Protein AF-A0A4Q3SRI9-F1 (afdb_monomer_lite)

Structure (mmCIF, N/CA/C/O backbone):
data_AF-A0A4Q3SRI9-F1
#
_entry.id   AF-A0A4Q3SRI9-F1
#
loop_
_atom_site.group_PDB
_atom_site.id
_atom_site.type_symbol
_atom_site.label_atom_id
_atom_site.label_alt_id
_atom_site.label_comp_id
_atom_site.label_asym_id
_atom_site.label_entity_id
_atom_site.label_seq_id
_atom_site.pdbx_PDB_ins_code
_atom_site.Cartn_x
_atom_site.Cartn_y
_atom_site.Cartn_z
_atom_site.occupancy
_atom_site.B_iso_or_equiv
_atom_site.auth_seq_id
_atom_site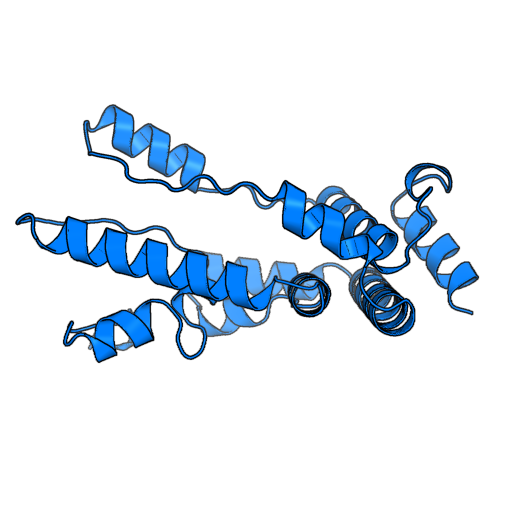.auth_comp_id
_atom_site.auth_asym_id
_atom_site.auth_atom_id
_atom_site.pdbx_PDB_model_num
ATOM 1 N N . ALA A 1 1 ? 21.757 -3.311 -21.589 1.00 84.31 1 ALA A N 1
ATOM 2 C CA . ALA A 1 1 ? 21.087 -4.102 -20.533 1.00 84.31 1 ALA A CA 1
ATOM 3 C C . ALA A 1 1 ? 19.800 -3.438 -20.014 1.00 84.31 1 ALA A C 1
ATOM 5 O O . ALA A 1 1 ? 18.760 -3.673 -20.611 1.00 84.31 1 ALA A O 1
ATOM 6 N N . GLN A 1 2 ? 19.819 -2.579 -18.975 1.00 92.06 2 GLN A N 1
ATOM 7 C CA . GLN A 1 2 ? 18.577 -2.080 -18.331 1.00 92.06 2 GLN A CA 1
ATOM 8 C C . GLN A 1 2 ? 17.614 -1.355 -19.295 1.00 92.06 2 GLN A C 1
ATOM 10 O O . GLN A 1 2 ? 16.418 -1.617 -19.283 1.00 92.06 2 GLN A O 1
ATOM 15 N N . ARG A 1 3 ? 18.126 -0.482 -20.175 1.00 92.94 3 ARG A N 1
ATOM 16 C CA . ARG A 1 3 ? 17.299 0.253 -21.157 1.00 92.94 3 ARG A CA 1
ATOM 17 C C . ARG A 1 3 ? 16.623 -0.657 -22.188 1.00 92.94 3 ARG A C 1
ATOM 19 O O . ARG A 1 3 ? 15.484 -0.407 -22.562 1.00 92.94 3 ARG A O 1
ATOM 26 N N . GLU A 1 4 ? 17.316 -1.696 -22.648 1.00 95.31 4 GLU A N 1
ATOM 27 C CA . GLU A 1 4 ? 16.772 -2.666 -23.611 1.00 95.31 4 GLU A CA 1
ATOM 28 C C . GLU A 1 4 ? 15.718 -3.550 -22.944 1.00 95.31 4 GLU A C 1
ATOM 30 O O . GLU A 1 4 ? 14.651 -3.767 -23.513 1.00 95.31 4 GLU A O 1
ATOM 35 N N . ARG A 1 5 ? 15.978 -3.986 -21.703 1.00 96.75 5 ARG A N 1
ATOM 36 C CA . ARG A 1 5 ? 15.003 -4.703 -20.873 1.00 96.75 5 ARG A CA 1
ATOM 37 C C . ARG A 1 5 ? 13.749 -3.859 -20.660 1.00 96.75 5 ARG A C 1
ATOM 39 O O . ARG A 1 5 ? 12.651 -4.332 -20.924 1.00 96.75 5 ARG A O 1
ATOM 46 N N . PHE A 1 6 ? 13.917 -2.583 -20.317 1.00 96.75 6 PHE A N 1
ATOM 47 C CA . PHE A 1 6 ? 12.808 -1.641 -20.186 1.00 96.75 6 PHE A CA 1
ATOM 48 C C . PHE A 1 6 ? 12.012 -1.498 -21.485 1.00 96.75 6 PHE A C 1
ATOM 50 O O . PHE A 1 6 ? 10.786 -1.572 -21.461 1.00 96.75 6 PHE A O 1
ATOM 57 N N . ALA A 1 7 ? 12.691 -1.359 -22.630 1.00 96.50 7 ALA A N 1
ATOM 58 C CA . ALA A 1 7 ? 12.038 -1.303 -23.936 1.00 96.50 7 ALA A CA 1
ATOM 59 C C . ALA A 1 7 ? 11.238 -2.580 -24.248 1.00 96.50 7 ALA A C 1
ATOM 61 O O . ALA A 1 7 ? 10.122 -2.487 -24.757 1.00 96.50 7 ALA A O 1
ATOM 62 N N . SER A 1 8 ? 11.775 -3.753 -23.909 1.00 97.06 8 SER A N 1
ATOM 63 C CA . SER A 1 8 ? 11.085 -5.039 -24.051 1.00 97.06 8 SER A CA 1
ATOM 64 C C . SER A 1 8 ? 9.843 -5.114 -23.159 1.00 97.06 8 SER A C 1
ATOM 66 O O . SER A 1 8 ? 8.748 -5.380 -23.654 1.00 97.06 8 SER A O 1
ATOM 68 N N . VAL A 1 9 ? 9.980 -4.795 -21.867 1.00 97.25 9 VAL A N 1
ATOM 69 C CA . VAL A 1 9 ? 8.882 -4.852 -20.891 1.00 97.25 9 VAL A CA 1
ATOM 70 C C . VAL A 1 9 ? 7.747 -3.903 -21.271 1.00 97.25 9 VAL A C 1
ATOM 72 O O . VAL A 1 9 ? 6.612 -4.353 -21.406 1.00 97.25 9 VAL A O 1
ATOM 75 N N . ARG A 1 10 ? 8.028 -2.624 -21.551 1.00 97.19 10 ARG A N 1
ATOM 76 C CA . ARG A 1 10 ? 6.964 -1.688 -21.958 1.00 97.19 10 ARG A CA 1
ATOM 77 C C . ARG A 1 10 ? 6.261 -2.112 -23.251 1.00 97.19 10 ARG A C 1
ATOM 79 O O . ARG A 1 10 ? 5.062 -1.904 -23.398 1.00 97.19 10 ARG A O 1
ATOM 86 N N . THR A 1 11 ? 6.990 -2.743 -24.176 1.00 96.38 11 THR A N 1
ATOM 87 C CA . THR A 1 11 ? 6.414 -3.251 -25.430 1.00 96.38 11 THR A CA 1
ATOM 88 C C . THR A 1 11 ? 5.474 -4.424 -25.161 1.00 96.38 11 THR A C 1
ATOM 90 O O . THR A 1 11 ? 4.396 -4.469 -25.746 1.00 96.38 11 THR A O 1
ATOM 93 N N . LYS A 1 12 ? 5.816 -5.329 -24.230 1.00 94.56 12 LYS A N 1
ATOM 94 C CA . LYS A 1 12 ? 4.905 -6.397 -23.774 1.00 94.56 12 LYS A CA 1
ATOM 95 C C . LYS A 1 12 ? 3.620 -5.838 -23.154 1.00 94.56 12 LYS A C 1
ATOM 97 O O . LYS A 1 12 ? 2.549 -6.398 -23.371 1.00 94.56 12 LYS A O 1
ATOM 102 N N . LEU A 1 13 ? 3.717 -4.717 -22.438 1.00 95.44 13 LEU A N 1
ATOM 103 C CA . LEU A 1 13 ? 2.554 -4.010 -21.889 1.00 95.44 13 LEU A CA 1
ATOM 104 C C . LEU A 1 13 ? 1.748 -3.246 -22.956 1.00 95.44 13 LEU A C 1
ATOM 106 O O . LEU A 1 13 ? 0.617 -2.848 -22.698 1.00 95.44 13 LEU A O 1
ATOM 110 N N . GLY A 1 14 ? 2.286 -3.084 -24.169 1.00 96.06 14 GLY A N 1
ATOM 111 C CA . GLY A 1 14 ? 1.652 -2.339 -25.259 1.00 96.06 14 GLY A CA 1
ATOM 112 C C . GLY A 1 14 ? 1.819 -0.822 -25.160 1.00 96.06 14 GLY A C 1
ATOM 113 O O . GLY A 1 14 ? 1.105 -0.097 -25.846 1.00 96.06 14 GLY A O 1
ATOM 114 N N . GLN A 1 15 ? 2.753 -0.337 -24.335 1.00 97.25 15 GLN A N 1
ATOM 115 C CA . GLN A 1 15 ? 2.933 1.090 -24.076 1.00 97.25 15 GLN A CA 1
ATOM 116 C C . GLN A 1 15 ? 4.064 1.708 -24.929 1.00 97.25 15 GLN A C 1
ATOM 118 O O . GLN A 1 15 ? 5.181 1.163 -25.010 1.00 97.25 15 GLN A O 1
ATOM 123 N N . PRO A 1 16 ? 3.823 2.867 -25.576 1.00 96.19 16 PRO A N 1
ATOM 124 C CA . PRO A 1 16 ? 4.833 3.558 -26.373 1.00 96.19 16 PRO A CA 1
ATOM 125 C C . PRO A 1 16 ? 5.932 4.166 -25.489 1.00 96.19 16 PRO A C 1
ATOM 127 O O . PRO A 1 16 ? 5.764 4.358 -24.288 1.00 96.19 16 PRO A O 1
ATOM 130 N N . ALA A 1 17 ? 7.084 4.498 -26.081 1.00 94.50 17 ALA A N 1
ATOM 131 C CA . ALA A 1 17 ? 8.202 5.086 -25.333 1.00 94.50 17 ALA A CA 1
ATOM 132 C C . ALA A 1 17 ? 7.830 6.432 -24.687 1.00 94.50 17 ALA A C 1
ATOM 134 O O . ALA A 1 17 ? 8.238 6.699 -23.559 1.00 94.50 17 ALA A O 1
ATOM 135 N N . ASP A 1 18 ? 7.026 7.238 -25.388 1.00 96.00 18 ASP A N 1
ATOM 136 C CA . ASP A 1 18 ? 6.593 8.564 -24.938 1.00 96.00 18 ASP A CA 1
ATOM 137 C C . ASP A 1 18 ? 5.705 8.522 -23.690 1.00 96.00 18 ASP A C 1
ATOM 139 O O . ASP A 1 18 ? 5.690 9.496 -22.938 1.00 96.00 18 ASP A O 1
ATOM 143 N N . HIS A 1 19 ? 5.034 7.393 -23.423 1.00 96.06 19 HIS A N 1
ATOM 144 C CA . HIS A 1 19 ? 4.288 7.195 -22.177 1.00 96.06 19 HIS A CA 1
ATOM 145 C C . HIS A 1 19 ? 5.208 7.343 -20.964 1.00 96.06 19 HIS A C 1
ATOM 147 O O . HIS A 1 19 ? 4.853 7.999 -19.999 1.00 96.06 19 HIS A O 1
ATOM 153 N N . TYR A 1 20 ? 6.451 6.863 -21.052 1.00 95.38 20 TYR A N 1
ATOM 154 C CA . TYR A 1 20 ? 7.439 6.925 -19.969 1.00 95.38 20 TYR A CA 1
ATOM 155 C C . TYR A 1 20 ? 8.412 8.096 -20.106 1.00 95.38 20 TYR A C 1
ATOM 157 O O . TYR A 1 20 ? 9.581 7.989 -19.716 1.00 95.38 20 TYR A O 1
ATOM 165 N N . LYS A 1 21 ? 7.971 9.223 -20.675 1.00 92.00 21 LYS A N 1
ATOM 166 C CA . LYS A 1 21 ? 8.803 10.422 -20.833 1.00 92.00 21 LYS A CA 1
ATOM 167 C C . LYS A 1 21 ? 9.017 11.129 -19.490 1.00 92.00 21 LYS A C 1
ATOM 169 O O . LYS A 1 21 ? 8.454 12.182 -19.205 1.00 92.00 21 LYS A O 1
ATOM 174 N N . THR A 1 22 ? 9.873 10.540 -18.662 1.00 91.25 22 THR A N 1
ATOM 175 C CA . THR A 1 22 ? 10.284 11.049 -17.354 1.00 91.25 22 THR A CA 1
ATOM 176 C C . THR A 1 22 ? 11.801 11.037 -17.207 1.00 91.25 22 THR A C 1
ATOM 178 O O . THR A 1 22 ? 12.502 10.182 -17.746 1.00 91.25 22 THR A O 1
ATOM 181 N N . ASN A 1 23 ? 12.324 11.991 -16.438 1.00 87.69 23 ASN A N 1
ATOM 182 C CA . ASN A 1 23 ? 13.760 12.142 -16.205 1.00 87.69 23 ASN A CA 1
ATOM 183 C C . ASN A 1 23 ? 14.273 11.297 -15.025 1.00 87.69 23 ASN A C 1
ATOM 185 O O . ASN A 1 23 ? 15.463 11.364 -14.700 1.00 87.69 23 ASN A O 1
ATOM 189 N N . HIS A 1 24 ? 13.396 10.532 -14.360 1.00 93.56 24 HIS A N 1
ATOM 190 C CA . HIS A 1 24 ? 13.736 9.799 -13.143 1.00 93.56 24 HIS A CA 1
ATOM 191 C C . HIS A 1 24 ? 13.331 8.313 -13.207 1.00 93.56 24 HIS A C 1
ATOM 193 O O . HIS A 1 24 ? 12.150 8.025 -13.407 1.00 93.56 24 HIS A O 1
ATOM 199 N N . PRO A 1 25 ? 14.256 7.359 -12.959 1.00 94.12 25 PRO A N 1
ATOM 200 C CA . PRO A 1 25 ? 13.957 5.924 -13.027 1.00 94.12 25 PRO A CA 1
ATOM 201 C C . PRO A 1 25 ? 12.834 5.471 -12.087 1.00 94.12 25 PRO A C 1
ATOM 203 O O . PRO A 1 25 ? 12.009 4.659 -12.483 1.00 94.12 25 PRO A O 1
ATOM 206 N N . LEU A 1 26 ? 12.747 6.045 -10.877 1.00 93.31 26 LEU A N 1
ATOM 207 C CA . LEU A 1 26 ? 11.653 5.733 -9.947 1.00 93.31 26 LEU A CA 1
ATOM 208 C C . LEU A 1 26 ? 10.285 6.114 -10.528 1.00 93.31 26 LEU A C 1
ATOM 210 O O . LEU A 1 26 ? 9.337 5.358 -10.387 1.00 93.31 26 LEU A O 1
ATOM 214 N N . ALA A 1 27 ? 10.183 7.254 -11.216 1.00 93.31 27 ALA A N 1
ATOM 215 C CA . ALA A 1 27 ? 8.926 7.646 -11.843 1.00 93.31 27 ALA A CA 1
ATOM 216 C C . ALA A 1 27 ? 8.543 6.657 -12.954 1.00 93.31 27 ALA A C 1
ATOM 218 O O . ALA A 1 27 ? 7.401 6.220 -13.002 1.00 93.31 27 ALA A O 1
ATOM 219 N N . ALA A 1 28 ? 9.508 6.231 -13.780 1.00 94.75 28 ALA A N 1
ATOM 220 C CA . ALA A 1 28 ? 9.264 5.212 -14.799 1.00 94.75 28 ALA A CA 1
ATOM 221 C C . ALA A 1 28 ? 8.822 3.877 -14.177 1.00 94.75 28 ALA A C 1
ATOM 223 O O . ALA A 1 28 ? 7.919 3.239 -14.701 1.00 94.75 28 ALA A O 1
ATOM 224 N N . ALA A 1 29 ? 9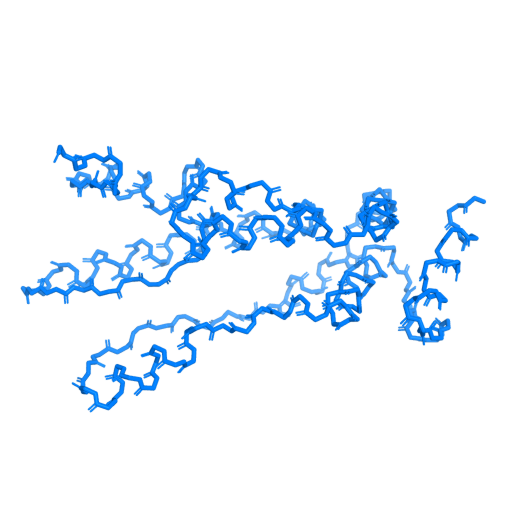.414 3.479 -13.047 1.00 93.75 29 ALA A N 1
ATOM 225 C CA . ALA A 1 29 ? 9.058 2.254 -12.334 1.00 93.75 29 ALA A CA 1
ATOM 226 C C . ALA A 1 29 ? 7.628 2.290 -11.767 1.00 93.75 29 ALA A C 1
ATOM 228 O O . ALA A 1 29 ? 6.895 1.310 -11.888 1.00 93.75 29 ALA A O 1
ATOM 229 N N . LEU A 1 30 ? 7.215 3.422 -11.185 1.00 91.69 30 LEU A N 1
ATOM 230 C CA . LEU A 1 30 ? 5.851 3.600 -10.677 1.00 91.69 30 LEU A CA 1
ATOM 231 C C . LEU A 1 30 ? 4.825 3.532 -11.817 1.00 91.69 30 LEU A C 1
ATOM 233 O O . LEU A 1 30 ? 3.868 2.774 -11.719 1.00 91.69 30 LEU A O 1
ATOM 237 N N . MET A 1 31 ? 5.084 4.225 -12.931 1.00 93.56 31 MET A N 1
ATOM 238 C CA . MET A 1 31 ? 4.223 4.175 -14.122 1.00 93.56 31 MET A CA 1
ATOM 239 C C . MET A 1 31 ? 4.117 2.755 -14.689 1.00 93.56 31 MET A C 1
ATOM 241 O O . MET A 1 31 ? 3.025 2.270 -14.952 1.00 93.56 31 MET A O 1
ATOM 245 N N . LEU A 1 32 ? 5.251 2.059 -14.811 1.00 94.25 32 LEU A N 1
ATOM 246 C CA . LEU A 1 32 ? 5.301 0.693 -15.330 1.00 94.25 32 LEU A CA 1
ATOM 247 C C . LEU A 1 32 ? 4.526 -0.294 -14.441 1.00 94.25 32 LEU A C 1
ATOM 249 O O . LEU A 1 32 ? 3.909 -1.226 -14.951 1.00 94.25 32 LEU A O 1
ATOM 253 N N . THR A 1 33 ? 4.539 -0.076 -13.123 1.00 91.69 33 THR A N 1
ATOM 254 C CA . THR A 1 33 ? 3.746 -0.867 -12.171 1.00 91.69 33 THR A CA 1
ATOM 255 C C . THR A 1 33 ? 2.249 -0.665 -12.389 1.00 91.69 33 THR A C 1
ATOM 257 O O . THR A 1 33 ? 1.498 -1.641 -12.401 1.00 91.69 33 THR A O 1
ATOM 260 N N . ASP A 1 34 ? 1.811 0.584 -12.556 1.00 90.56 34 ASP A N 1
ATOM 261 C CA . ASP A 1 34 ? 0.400 0.902 -12.780 1.00 90.56 34 ASP A CA 1
ATOM 262 C C . ASP A 1 34 ? -0.090 0.317 -14.113 1.00 90.56 34 ASP A C 1
ATOM 264 O O . ASP A 1 34 ? -1.107 -0.377 -14.134 1.00 90.56 34 ASP A O 1
ATOM 268 N N . ASP A 1 35 ? 0.687 0.477 -15.191 1.00 93.69 35 ASP A N 1
ATOM 269 C CA . ASP A 1 35 ? 0.368 -0.099 -16.505 1.00 93.69 35 ASP A CA 1
ATOM 270 C C . ASP A 1 35 ? 0.277 -1.627 -16.462 1.00 93.69 35 ASP A C 1
ATOM 272 O O . ASP A 1 35 ? -0.595 -2.228 -17.088 1.00 93.69 35 ASP A O 1
ATOM 276 N N . TYR A 1 36 ? 1.185 -2.277 -15.728 1.00 92.94 36 TYR A N 1
ATOM 277 C CA . TYR A 1 36 ? 1.170 -3.725 -15.562 1.00 92.94 36 TYR A CA 1
ATOM 278 C C . TYR A 1 36 ? -0.080 -4.198 -14.820 1.00 92.94 36 TYR A C 1
ATOM 280 O O . TYR A 1 36 ? -0.753 -5.128 -15.264 1.00 92.94 36 TYR A O 1
ATOM 288 N N . ARG A 1 37 ? -0.433 -3.531 -13.717 1.00 89.44 37 ARG A N 1
ATOM 289 C CA . ARG A 1 37 ? -1.643 -3.855 -12.954 1.00 89.44 37 ARG A CA 1
ATOM 290 C C . ARG A 1 37 ? -2.900 -3.679 -13.792 1.00 89.44 37 ARG A C 1
ATOM 292 O O . ARG A 1 37 ? -3.792 -4.520 -13.719 1.00 89.44 37 ARG A O 1
ATOM 299 N N . GLU A 1 38 ? -2.969 -2.618 -14.591 1.00 90.19 38 GLU A N 1
ATOM 300 C CA . GLU A 1 38 ? -4.075 -2.400 -15.522 1.00 90.19 38 GLU A CA 1
ATOM 301 C C . GLU A 1 38 ? -4.132 -3.502 -16.588 1.00 90.19 38 GLU A C 1
ATOM 303 O O . GLU A 1 38 ? -5.184 -4.112 -16.785 1.00 90.19 38 GLU A O 1
ATOM 308 N N . LYS A 1 39 ? -2.992 -3.819 -17.216 1.00 91.94 39 LYS A N 1
ATOM 309 C CA . LYS A 1 39 ? -2.878 -4.846 -18.260 1.00 91.94 39 LYS A CA 1
ATOM 310 C C . LYS A 1 39 ? -3.344 -6.223 -17.791 1.00 91.94 39 LYS A C 1
ATOM 312 O O . LYS A 1 39 ? -4.025 -6.920 -18.541 1.00 91.94 39 LYS A O 1
ATOM 317 N N . GLU A 1 40 ? -2.984 -6.594 -16.569 1.00 90.75 40 GLU A N 1
ATOM 318 C CA . GLU A 1 40 ? -3.319 -7.887 -15.966 1.00 90.75 40 GLU A CA 1
ATOM 319 C C . GLU A 1 40 ? -4.682 -7.890 -15.255 1.00 90.75 40 GLU A C 1
ATOM 321 O O . GLU A 1 40 ? -5.073 -8.890 -14.652 1.00 90.75 40 GLU A O 1
ATOM 326 N N . GLY A 1 41 ? -5.422 -6.775 -15.279 1.00 87.25 41 GLY A N 1
ATOM 327 C CA . GLY A 1 41 ? -6.696 -6.660 -14.570 1.00 87.25 41 GLY A CA 1
ATOM 328 C C . GLY A 1 41 ? -6.558 -6.784 -13.048 1.00 87.25 41 GLY A C 1
ATOM 329 O O . GLY A 1 41 ? -7.536 -7.088 -12.365 1.00 87.25 41 GLY A O 1
ATOM 330 N N . LEU A 1 42 ? -5.368 -6.518 -12.496 1.00 82.88 42 LEU A N 1
ATOM 331 C CA . LEU A 1 42 ? -5.057 -6.514 -11.060 1.00 82.88 42 LEU A CA 1
ATOM 332 C C . LEU A 1 42 ? -5.555 -5.227 -10.393 1.00 82.88 42 LEU A C 1
ATOM 334 O O . LEU A 1 42 ? -4.850 -4.575 -9.619 1.00 82.88 42 LEU A O 1
ATOM 338 N N . THR A 1 43 ? -6.777 -4.834 -10.739 1.00 68.00 43 THR A N 1
ATOM 339 C CA . THR A 1 43 ? -7.406 -3.622 -10.239 1.00 68.00 43 THR A CA 1
ATOM 340 C C . THR A 1 43 ? -7.446 -3.635 -8.715 1.00 68.00 43 THR A C 1
ATOM 342 O O . THR A 1 43 ? -7.785 -4.630 -8.077 1.00 68.00 43 THR A O 1
ATOM 345 N N . THR A 1 44 ? -7.164 -2.483 -8.118 1.00 60.88 44 THR A N 1
ATOM 346 C CA . THR A 1 44 ? -7.365 -2.236 -6.690 1.00 60.88 44 THR A CA 1
ATOM 347 C C . THR A 1 44 ? -8.836 -1.993 -6.361 1.00 60.88 44 THR A C 1
ATOM 349 O O . THR A 1 44 ? -9.098 -1.298 -5.386 1.00 60.88 44 THR A O 1
ATOM 352 N N . ALA A 1 45 ? -9.776 -2.498 -7.184 1.00 56.84 45 ALA A N 1
ATOM 353 C CA . ALA A 1 45 ? -11.214 -2.262 -7.090 1.00 56.84 45 ALA A CA 1
ATOM 354 C C . ALA A 1 45 ? -11.667 -2.342 -5.634 1.00 56.84 45 ALA A C 1
ATOM 356 O O . ALA A 1 45 ? -11.822 -3.410 -5.044 1.00 56.84 45 ALA A O 1
ATOM 357 N N . ASP A 1 46 ? -11.785 -1.153 -5.056 1.00 65.38 46 ASP A N 1
ATOM 358 C CA . ASP A 1 46 ? -11.736 -0.997 -3.620 1.00 65.38 46 ASP A CA 1
ATOM 359 C C . ASP A 1 46 ? -13.136 -1.274 -3.066 1.00 65.38 46 ASP A C 1
ATOM 361 O O . ASP A 1 46 ? -14.069 -0.515 -3.385 1.00 65.38 46 ASP A O 1
ATOM 365 N N . PRO A 1 47 ? -13.323 -2.318 -2.231 1.00 77.31 47 PRO A N 1
ATOM 366 C CA . PRO A 1 47 ? -14.612 -2.570 -1.601 1.00 77.31 47 PRO A CA 1
ATOM 367 C C . PRO A 1 47 ? -15.075 -1.367 -0.771 1.00 77.31 47 PRO A C 1
ATOM 369 O O . PRO A 1 47 ? -16.274 -1.220 -0.543 1.00 77.31 47 PRO A O 1
ATOM 372 N N . THR A 1 48 ? -14.176 -0.449 -0.393 1.00 83.06 48 THR A N 1
ATOM 373 C CA . THR A 1 48 ? -14.498 0.779 0.343 1.00 83.06 48 THR A CA 1
ATOM 374 C C . THR A 1 48 ? -15.581 1.609 -0.339 1.00 83.06 48 THR A C 1
ATOM 376 O O . THR A 1 48 ? -16.413 2.182 0.360 1.00 83.06 48 THR A O 1
ATOM 379 N N . LYS A 1 49 ? -15.666 1.654 -1.680 1.00 85.62 49 LYS A N 1
ATOM 380 C CA . LYS A 1 49 ? -16.764 2.379 -2.357 1.00 85.62 49 LYS A CA 1
ATOM 381 C C . LYS A 1 49 ? -18.128 1.760 -2.053 1.00 85.62 49 LYS A C 1
ATOM 383 O O . LYS A 1 49 ? -19.073 2.486 -1.743 1.00 85.62 49 LYS A O 1
ATOM 388 N N . LEU A 1 50 ? -18.223 0.432 -2.121 1.00 88.94 50 LEU A N 1
ATOM 389 C CA . LEU A 1 50 ? -19.449 -0.294 -1.797 1.00 88.94 50 LEU A CA 1
ATOM 390 C C . LEU A 1 50 ? -19.760 -0.198 -0.300 1.00 88.94 50 LEU A C 1
ATOM 392 O O . LEU A 1 50 ? -20.888 0.119 0.061 1.00 88.94 50 LEU A O 1
ATOM 396 N N . ILE A 1 51 ? -18.765 -0.393 0.568 1.00 90.62 51 ILE A N 1
ATOM 397 C CA . ILE A 1 51 ? -18.922 -0.268 2.025 1.00 90.62 51 ILE A CA 1
ATOM 398 C C . ILE A 1 51 ? -19.424 1.132 2.386 1.00 90.62 51 ILE A C 1
ATOM 400 O O . ILE A 1 51 ? -20.372 1.267 3.155 1.00 90.62 51 ILE A O 1
ATOM 404 N N . LYS A 1 52 ? -18.855 2.178 1.778 1.00 90.56 52 LYS A N 1
ATOM 405 C CA . LYS A 1 52 ? -19.293 3.563 1.963 1.00 90.56 52 LYS A CA 1
ATOM 406 C C . LYS A 1 52 ? -20.740 3.761 1.523 1.00 90.56 52 LYS A C 1
ATOM 408 O O . LYS A 1 52 ? -21.515 4.350 2.270 1.00 90.56 52 LYS A O 1
ATOM 413 N N . LEU A 1 53 ? -21.116 3.250 0.349 1.00 92.00 53 LEU A N 1
ATOM 414 C CA . LEU A 1 53 ? -22.494 3.313 -0.140 1.00 92.00 53 LEU A CA 1
ATOM 415 C C . LEU A 1 53 ? -23.470 2.630 0.832 1.00 92.00 53 LEU A C 1
ATOM 417 O O . LEU A 1 53 ? -24.528 3.182 1.130 1.00 92.00 53 LEU A O 1
ATOM 421 N N . LEU A 1 54 ? -23.118 1.445 1.336 1.00 94.50 54 LEU A N 1
ATOM 422 C CA . LEU A 1 54 ? -23.936 0.695 2.291 1.00 94.50 54 LEU A CA 1
ATOM 423 C C . LEU A 1 54 ? -24.050 1.428 3.633 1.00 94.50 54 LEU A C 1
ATOM 425 O O . LEU A 1 54 ? -25.155 1.600 4.137 1.00 94.50 54 LEU A O 1
ATOM 429 N N . ALA A 1 55 ? -22.940 1.937 4.172 1.00 93.69 55 ALA A N 1
ATOM 430 C CA . ALA A 1 55 ? -22.930 2.715 5.409 1.00 93.69 55 ALA A CA 1
ATOM 431 C C . ALA A 1 55 ? -23.794 3.984 5.301 1.00 93.69 55 ALA A C 1
ATOM 433 O O . ALA A 1 55 ? -24.567 4.274 6.212 1.00 93.69 55 ALA A O 1
ATOM 434 N N . GLN A 1 56 ? -23.733 4.692 4.164 1.00 94.75 56 GLN A N 1
ATOM 435 C CA . GLN A 1 56 ? -24.589 5.853 3.891 1.00 94.75 56 GLN A CA 1
ATOM 436 C C . GLN A 1 56 ? -26.073 5.480 3.872 1.00 94.75 56 GLN A C 1
ATOM 438 O O . GLN A 1 56 ? -26.881 6.163 4.497 1.00 94.75 56 GLN A O 1
ATOM 443 N N . ARG A 1 57 ? -26.439 4.389 3.184 1.00 96.31 57 ARG A N 1
ATOM 444 C CA . ARG A 1 57 ? -27.830 3.902 3.129 1.00 96.31 57 ARG A CA 1
ATOM 445 C C . ARG A 1 57 ? -28.362 3.486 4.499 1.00 96.31 57 ARG A C 1
ATOM 447 O O . ARG A 1 57 ? -29.547 3.659 4.755 1.00 96.31 57 ARG A O 1
ATOM 454 N N . SER A 1 58 ? -27.489 2.987 5.368 1.00 95.00 58 SER A N 1
ATOM 455 C CA . SER A 1 58 ? -27.827 2.612 6.742 1.00 95.00 58 SER A CA 1
ATOM 456 C C . SER A 1 58 ? -27.732 3.771 7.743 1.00 95.00 58 SER A C 1
ATOM 458 O O . SER A 1 58 ? -27.904 3.547 8.937 1.00 95.00 58 SER A O 1
ATOM 460 N N . GLY A 1 59 ? -27.433 5.000 7.301 1.00 93.81 59 GLY A N 1
ATOM 461 C CA . GLY A 1 59 ? -27.316 6.166 8.186 1.00 93.81 59 GLY A CA 1
ATOM 462 C C . GLY A 1 59 ? -26.152 6.092 9.184 1.00 93.81 59 GLY A C 1
ATOM 463 O O . GLY A 1 59 ? -26.163 6.793 10.194 1.00 93.81 59 GLY A O 1
ATOM 464 N N . VAL A 1 60 ? -25.147 5.249 8.926 1.00 92.75 60 VAL A N 1
ATOM 465 C CA . VAL A 1 60 ? -23.979 5.082 9.799 1.00 92.75 60 VAL A CA 1
ATOM 466 C C . VAL A 1 60 ? -22.998 6.231 9.568 1.00 92.75 60 VAL A C 1
ATOM 468 O O . VAL A 1 60 ? -22.704 6.603 8.429 1.00 92.75 60 VAL A O 1
ATOM 471 N N . LYS A 1 61 ? -22.454 6.790 10.654 1.00 92.38 61 LYS A N 1
ATOM 472 C CA . LYS A 1 61 ? -21.407 7.815 10.579 1.00 92.38 61 LYS A CA 1
ATOM 473 C C . LYS A 1 61 ? -20.156 7.236 9.914 1.00 92.38 61 LYS A C 1
ATOM 475 O O . LYS A 1 61 ? -19.604 6.246 10.380 1.00 92.38 61 LYS A O 1
ATOM 480 N N . ILE A 1 62 ? -19.676 7.904 8.868 1.00 93.69 62 ILE A N 1
ATOM 481 C CA . ILE A 1 62 ? -18.454 7.531 8.149 1.00 93.69 62 ILE A CA 1
ATOM 482 C C . ILE A 1 62 ? -17.346 8.513 8.514 1.00 93.69 62 ILE A C 1
ATOM 484 O O . ILE A 1 62 ? -17.524 9.726 8.399 1.00 93.69 62 ILE A O 1
ATOM 488 N N . VAL A 1 63 ? -16.198 7.980 8.923 1.00 93.44 63 VAL A N 1
ATOM 489 C CA . VAL A 1 63 ? -14.961 8.735 9.146 1.00 93.44 63 VAL A CA 1
ATOM 490 C C . VAL A 1 63 ? -13.944 8.267 8.111 1.00 93.44 63 VAL A C 1
ATOM 492 O O . VAL A 1 63 ? -13.738 7.069 7.943 1.00 93.44 63 VAL A O 1
ATOM 495 N N . GLN A 1 64 ? -13.365 9.206 7.364 1.00 89.94 64 GLN A N 1
ATOM 496 C CA . GLN A 1 64 ? -12.381 8.915 6.326 1.00 89.94 64 GLN A CA 1
ATOM 497 C C . GLN A 1 64 ? -11.408 10.089 6.202 1.00 89.94 64 GLN A C 1
ATOM 499 O O . GLN A 1 64 ? -11.834 11.234 6.045 1.00 89.94 64 GLN A O 1
ATOM 504 N N . HIS A 1 65 ? -10.107 9.796 6.191 1.00 88.81 65 HIS A N 1
ATOM 505 C CA . HIS A 1 65 ? -9.076 10.788 5.890 1.00 88.81 65 HIS A CA 1
ATOM 506 C C . HIS A 1 65 ? -8.848 10.915 4.386 1.00 88.81 65 HIS A C 1
ATOM 508 O O . HIS A 1 65 ? -8.890 9.938 3.638 1.00 88.81 65 HIS A O 1
ATOM 514 N N . SER A 1 66 ? -8.580 12.142 3.948 1.00 88.19 66 SER A N 1
ATOM 515 C CA . SER A 1 66 ? -8.009 12.431 2.633 1.00 88.19 66 SER A CA 1
ATOM 516 C C . SER A 1 66 ? -6.635 13.049 2.840 1.00 88.19 66 SER A C 1
ATOM 518 O O . SER A 1 66 ? -6.466 13.939 3.675 1.00 88.19 66 SER A O 1
ATOM 520 N N . TYR A 1 67 ? -5.649 12.559 2.097 1.00 90.88 67 TYR A N 1
ATOM 521 C CA . TYR A 1 67 ? -4.265 12.993 2.219 1.00 90.88 67 TYR A CA 1
ATOM 522 C C . TYR A 1 67 ? -3.823 13.714 0.951 1.00 90.88 67 TYR A C 1
ATOM 524 O O . TYR A 1 67 ? -4.080 13.236 -0.152 1.00 90.88 67 TYR A O 1
ATOM 532 N N . ASP A 1 68 ? -3.121 14.836 1.110 1.00 89.50 68 ASP A N 1
ATOM 533 C CA . ASP A 1 68 ? -2.411 15.462 -0.001 1.00 89.50 68 ASP A CA 1
ATOM 534 C C . ASP A 1 68 ? -1.132 14.668 -0.302 1.00 89.50 68 ASP A C 1
ATOM 536 O O . ASP A 1 68 ? -0.197 14.627 0.502 1.00 89.50 68 ASP A O 1
ATOM 540 N N . LEU A 1 69 ? -1.116 14.012 -1.462 1.00 88.00 69 LEU A N 1
ATOM 541 C CA . LEU A 1 69 ? 0.020 13.227 -1.942 1.00 88.00 69 LEU A CA 1
ATOM 542 C C . LEU A 1 69 ? 0.996 14.055 -2.789 1.00 88.00 69 LEU A C 1
ATOM 544 O O . LEU A 1 69 ? 2.075 13.559 -3.115 1.00 88.00 69 LEU A O 1
ATOM 548 N N . GLY A 1 70 ? 0.673 15.310 -3.120 1.00 89.56 70 GLY A N 1
ATOM 549 C CA . GLY A 1 70 ? 1.512 16.187 -3.940 1.00 89.56 70 GLY A CA 1
ATOM 550 C C . GLY A 1 70 ? 2.962 16.296 -3.445 1.00 89.56 70 GLY A C 1
ATOM 551 O O . GLY A 1 70 ? 3.885 16.094 -4.240 1.00 89.56 70 GLY A O 1
ATOM 552 N N . PRO A 1 71 ? 3.212 16.523 -2.139 1.00 89.25 71 PRO A N 1
ATOM 553 C CA . PRO A 1 71 ? 4.569 16.582 -1.596 1.00 89.25 71 PRO A CA 1
ATOM 554 C C . PRO A 1 71 ? 5.372 15.283 -1.756 1.00 89.25 71 PRO A C 1
ATOM 556 O O . PRO A 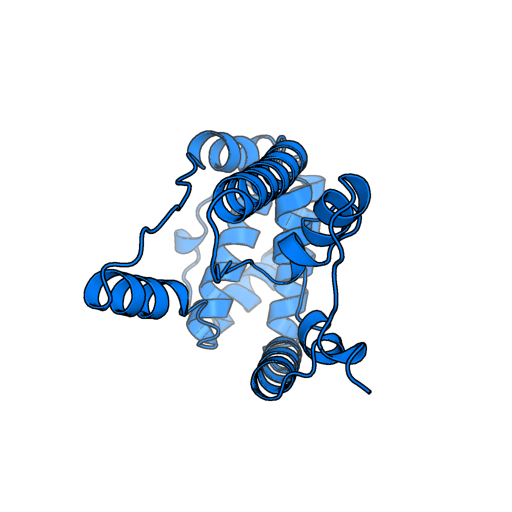1 71 ? 6.580 15.345 -2.009 1.00 89.25 71 PRO A O 1
ATOM 559 N N . LEU A 1 72 ? 4.715 14.122 -1.631 1.00 87.69 72 LEU A N 1
ATOM 560 C CA . LEU A 1 72 ? 5.335 12.804 -1.810 1.00 87.69 72 LEU A CA 1
ATOM 561 C C . LEU A 1 72 ? 5.630 12.524 -3.281 1.00 87.69 72 LEU A C 1
ATOM 563 O O . LEU A 1 72 ? 6.736 12.105 -3.612 1.00 87.69 72 LEU A O 1
ATOM 567 N N . LEU A 1 73 ? 4.688 12.830 -4.174 1.00 86.88 73 LEU A N 1
ATOM 568 C CA . LEU A 1 73 ? 4.900 12.720 -5.617 1.00 86.88 73 LEU A CA 1
ATOM 569 C C . LEU A 1 73 ? 6.052 13.625 -6.072 1.00 86.88 73 LEU A C 1
ATOM 571 O O . LEU A 1 73 ? 6.938 13.191 -6.803 1.00 86.88 73 LEU A O 1
ATOM 575 N N . GLY A 1 74 ? 6.121 14.854 -5.555 1.00 88.50 74 GLY A N 1
ATOM 576 C CA . GLY A 1 74 ? 7.250 15.753 -5.789 1.00 88.50 74 GLY A CA 1
ATOM 577 C C . GLY A 1 74 ? 8.575 15.261 -5.190 1.00 88.50 74 GLY A C 1
ATOM 578 O O . GLY A 1 74 ? 9.639 15.692 -5.629 1.00 88.50 74 GLY A O 1
ATOM 579 N N . ALA A 1 75 ? 8.547 14.364 -4.199 1.00 90.25 75 ALA A N 1
ATOM 580 C CA . ALA A 1 75 ? 9.743 13.760 -3.613 1.00 90.25 75 ALA A CA 1
ATOM 581 C C . ALA A 1 75 ? 10.315 12.610 -4.454 1.00 90.25 75 ALA A C 1
ATOM 583 O O . ALA A 1 75 ? 11.500 12.301 -4.320 1.00 90.25 75 ALA A O 1
ATOM 584 N N . VAL A 1 76 ? 9.528 12.023 -5.361 1.00 89.25 76 VAL A N 1
ATOM 585 C CA . VAL A 1 76 ? 9.985 10.959 -6.272 1.00 89.25 76 VAL A CA 1
ATOM 586 C C . VAL A 1 76 ? 11.213 11.409 -7.062 1.00 89.25 76 VAL A C 1
ATOM 588 O O . VAL A 1 76 ? 12.201 10.683 -7.140 1.00 89.25 76 VAL A O 1
ATOM 591 N N . THR A 1 77 ? 11.198 12.639 -7.581 1.00 87.75 77 THR A N 1
ATOM 592 C CA . THR A 1 77 ? 12.315 13.215 -8.349 1.00 87.75 77 THR A CA 1
ATOM 593 C C . THR A 1 77 ? 13.531 13.568 -7.491 1.00 87.75 77 THR A C 1
ATOM 595 O O . THR A 1 77 ? 14.620 13.748 -8.032 1.00 87.75 77 THR A O 1
ATOM 598 N N . ARG A 1 78 ? 13.360 13.653 -6.164 1.00 89.12 78 ARG A N 1
ATOM 599 C CA . ARG A 1 78 ? 14.428 13.894 -5.180 1.00 89.12 78 ARG A CA 1
ATOM 600 C C . ARG A 1 78 ? 15.058 12.605 -4.651 1.00 89.12 78 ARG A C 1
ATOM 602 O O . ARG A 1 78 ? 16.027 12.670 -3.899 1.00 89.12 78 ARG A O 1
ATOM 609 N N . THR A 1 79 ? 14.513 11.446 -5.011 1.00 90.88 79 THR A N 1
ATOM 610 C CA . THR A 1 79 ? 15.107 10.151 -4.665 1.00 90.88 79 THR A CA 1
ATOM 611 C C . THR A 1 79 ? 16.423 9.972 -5.426 1.00 90.88 79 THR A C 1
ATOM 613 O O . THR A 1 79 ? 16.626 10.561 -6.485 1.00 90.88 79 THR A O 1
ATOM 616 N N . SER A 1 80 ? 17.364 9.182 -4.900 1.00 92.44 80 SER A N 1
ATOM 617 C CA . SER A 1 80 ? 18.610 8.937 -5.628 1.00 92.44 80 SER A CA 1
ATOM 618 C C . SER A 1 80 ? 18.336 8.151 -6.917 1.00 92.44 80 SER A C 1
ATOM 620 O O . SER A 1 80 ? 17.520 7.225 -6.943 1.00 92.44 80 SER A O 1
ATOM 622 N N . LYS A 1 81 ? 19.062 8.475 -7.996 1.00 92.88 81 LYS A N 1
ATOM 623 C CA . LYS A 1 81 ?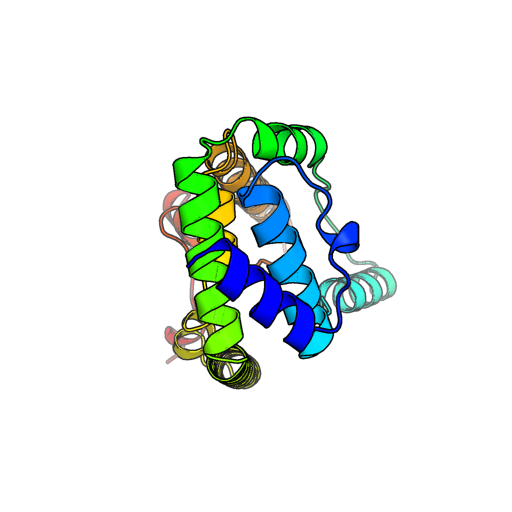 18.943 7.736 -9.264 1.00 92.88 81 LYS A CA 1
ATOM 624 C C . LYS A 1 81 ? 19.264 6.252 -9.095 1.00 92.88 81 LYS A C 1
ATOM 626 O O . LYS A 1 81 ? 18.614 5.432 -9.726 1.00 92.88 81 LYS A O 1
ATOM 631 N N . ALA A 1 82 ? 20.221 5.916 -8.227 1.00 93.56 82 ALA A N 1
ATOM 632 C CA . ALA A 1 82 ? 20.582 4.533 -7.928 1.00 93.56 82 ALA A CA 1
ATOM 633 C C . ALA A 1 82 ? 19.414 3.760 -7.291 1.00 93.56 82 ALA A C 1
ATOM 635 O O . ALA A 1 82 ? 19.080 2.678 -7.764 1.00 93.56 82 ALA A O 1
ATOM 636 N N . ALA A 1 83 ? 18.741 4.338 -6.288 1.00 92.31 83 ALA A N 1
ATOM 637 C CA . ALA A 1 83 ? 17.561 3.721 -5.680 1.00 92.31 83 ALA A CA 1
ATOM 638 C C . ALA A 1 83 ? 16.399 3.616 -6.680 1.00 92.31 83 ALA A C 1
ATOM 640 O O . ALA A 1 83 ? 15.729 2.588 -6.748 1.00 92.31 83 ALA A O 1
ATOM 641 N N . GLY A 1 84 ? 16.203 4.641 -7.515 1.00 93.62 84 GLY A N 1
ATOM 642 C CA . GLY A 1 84 ? 15.219 4.590 -8.593 1.00 93.62 84 GLY A CA 1
ATOM 643 C C . GLY A 1 84 ? 15.511 3.496 -9.623 1.00 93.62 84 GLY A C 1
ATOM 644 O O . GLY A 1 84 ? 14.590 2.814 -10.057 1.00 93.62 84 GLY A O 1
ATOM 645 N N . SER A 1 85 ? 16.773 3.314 -10.018 1.00 94.62 85 SER A N 1
ATOM 646 C CA . SER A 1 85 ? 17.178 2.261 -10.956 1.00 94.62 85 SER A CA 1
ATOM 647 C C . SER A 1 85 ? 17.019 0.868 -10.355 1.00 94.62 85 SER A C 1
ATOM 649 O O . SER A 1 85 ? 16.557 -0.021 -11.061 1.00 94.62 85 SER A O 1
ATOM 651 N N . ALA A 1 86 ? 17.337 0.685 -9.070 1.00 93.88 86 ALA A N 1
ATOM 652 C CA . ALA A 1 86 ? 17.106 -0.579 -8.372 1.00 93.88 86 ALA A CA 1
ATOM 653 C C . ALA A 1 86 ? 15.609 -0.926 -8.320 1.00 93.88 86 ALA A C 1
ATOM 655 O O . ALA A 1 86 ? 15.221 -2.043 -8.646 1.00 93.88 86 ALA A O 1
ATOM 656 N N . CYS A 1 87 ? 14.765 0.058 -8.000 1.00 94.25 87 CYS A N 1
ATOM 657 C CA . CYS A 1 87 ? 13.315 -0.101 -8.057 1.00 94.25 87 CYS A CA 1
ATOM 658 C C . CYS A 1 87 ? 12.828 -0.472 -9.470 1.00 94.25 87 CYS A C 1
ATOM 660 O O . CYS A 1 87 ? 12.020 -1.383 -9.627 1.00 94.25 87 CYS A O 1
ATOM 662 N N . LEU A 1 88 ? 13.335 0.197 -10.511 1.00 94.69 88 LEU A N 1
ATOM 663 C CA . LEU A 1 88 ? 12.964 -0.111 -11.893 1.00 94.69 88 LEU A CA 1
ATOM 664 C C . LEU A 1 88 ? 13.323 -1.553 -12.278 1.00 94.69 88 LEU A C 1
ATOM 666 O O . LEU A 1 88 ? 12.521 -2.227 -12.920 1.00 94.69 88 LEU A O 1
ATOM 670 N N . ASP A 1 89 ? 14.498 -2.041 -11.872 1.00 95.12 89 ASP A N 1
ATOM 671 C CA . ASP A 1 89 ? 14.902 -3.432 -12.108 1.00 95.12 89 ASP A CA 1
ATOM 672 C C . ASP A 1 89 ? 13.997 -4.442 -11.409 1.00 95.12 89 ASP A C 1
ATOM 674 O O . ASP A 1 89 ? 13.707 -5.496 -11.986 1.00 95.12 89 ASP A O 1
ATOM 678 N N . GLU A 1 90 ? 13.558 -4.115 -10.196 1.00 93.88 90 GLU A N 1
ATOM 679 C CA . GLU A 1 90 ? 12.654 -4.938 -9.403 1.00 93.88 90 GLU A CA 1
ATOM 680 C C . GLU A 1 90 ? 11.265 -5.017 -10.045 1.00 93.88 90 GLU A C 1
ATOM 682 O O . GLU A 1 90 ? 10.761 -6.115 -10.270 1.00 93.88 90 GLU A O 1
ATOM 687 N N . VAL A 1 91 ? 10.695 -3.872 -10.439 1.00 93.75 91 VAL A N 1
ATOM 688 C CA . VAL A 1 91 ? 9.401 -3.808 -11.138 1.00 93.75 91 VAL A CA 1
ATOM 689 C C . VAL A 1 91 ? 9.457 -4.563 -12.467 1.00 93.75 91 VAL A C 1
ATOM 691 O O . VAL A 1 91 ? 8.556 -5.334 -12.778 1.00 93.75 91 VAL A O 1
ATOM 694 N N . MET A 1 92 ? 10.528 -4.407 -13.251 1.00 95.50 92 MET A N 1
ATOM 695 C CA . MET A 1 92 ? 10.685 -5.192 -14.481 1.00 95.50 92 MET A CA 1
ATOM 696 C C . MET A 1 92 ? 10.779 -6.697 -14.203 1.00 95.50 92 MET A C 1
ATOM 698 O O . MET A 1 92 ? 10.266 -7.483 -14.991 1.00 95.50 92 MET A O 1
ATOM 702 N N . GLY A 1 93 ? 11.409 -7.103 -13.095 1.00 94.12 93 GLY A N 1
ATOM 703 C CA . GLY A 1 93 ? 11.470 -8.507 -12.678 1.00 94.12 93 GLY A CA 1
ATOM 704 C C . GLY A 1 93 ? 10.109 -9.069 -12.290 1.00 94.12 93 GLY A C 1
ATOM 705 O O . GLY A 1 93 ? 9.786 -10.188 -12.673 1.00 94.12 93 GLY A O 1
ATOM 706 N N . GLU A 1 94 ? 9.298 -8.278 -11.593 1.00 91.94 94 GLU A N 1
ATOM 707 C CA . GLU A 1 94 ? 7.911 -8.613 -11.264 1.00 91.94 94 GLU A CA 1
ATOM 708 C C . GLU A 1 94 ? 7.064 -8.819 -12.528 1.00 91.94 94 GLU A C 1
ATOM 710 O O . GLU A 1 94 ? 6.414 -9.850 -12.688 1.00 91.94 94 GLU A O 1
ATOM 715 N N . ILE A 1 95 ? 7.154 -7.897 -13.487 1.00 93.31 95 ILE A N 1
ATOM 716 C CA . ILE A 1 95 ? 6.410 -7.999 -14.751 1.00 93.31 95 ILE A CA 1
ATOM 717 C C . ILE A 1 95 ? 6.850 -9.222 -15.561 1.00 93.31 95 ILE A C 1
ATOM 719 O O . ILE A 1 95 ? 6.035 -9.893 -16.190 1.00 93.31 95 ILE A O 1
ATOM 723 N N . GLU A 1 96 ? 8.146 -9.532 -15.558 1.00 94.12 96 GLU A N 1
ATOM 724 C CA . GLU A 1 96 ? 8.677 -10.721 -16.226 1.00 94.12 96 GLU A CA 1
ATOM 725 C C . GLU A 1 96 ? 8.252 -12.029 -15.550 1.00 94.12 96 GLU A C 1
ATOM 727 O O . GLU A 1 96 ? 8.075 -13.028 -16.247 1.00 94.12 96 GLU A O 1
ATOM 732 N N . ALA A 1 97 ? 8.068 -12.027 -14.227 1.00 92.94 97 ALA A N 1
ATOM 733 C CA . ALA A 1 97 ? 7.553 -13.172 -13.478 1.00 92.94 97 ALA A CA 1
ATOM 734 C C . ALA A 1 97 ? 6.045 -13.400 -13.705 1.00 92.94 97 ALA A C 1
ATOM 736 O O . ALA A 1 97 ? 5.567 -14.530 -13.570 1.00 92.94 97 ALA A O 1
ATOM 737 N N . GLY A 1 98 ? 5.309 -12.355 -14.091 1.00 92.56 98 GLY A N 1
ATOM 738 C CA . GLY A 1 98 ? 3.879 -12.410 -14.378 1.00 92.56 98 GLY A CA 1
ATOM 739 C C . GLY A 1 98 ? 2.995 -12.433 -13.121 1.00 92.56 98 GLY A C 1
ATOM 740 O O . GLY A 1 98 ? 3.481 -12.477 -11.989 1.00 92.56 98 GLY A O 1
ATOM 741 N N . PRO A 1 99 ? 1.658 -12.413 -13.280 1.00 91.50 99 PRO A N 1
ATOM 742 C CA . PRO A 1 99 ? 0.732 -12.063 -12.196 1.00 91.50 99 PRO A CA 1
ATOM 743 C C . PRO A 1 99 ? 0.489 -13.200 -11.196 1.00 91.50 99 PRO A C 1
ATOM 745 O O . PRO A 1 99 ? -0.263 -13.029 -10.235 1.00 91.50 99 PRO A O 1
ATOM 748 N N . GLY A 1 100 ? 1.084 -14.378 -11.410 1.00 92.88 100 GLY A N 1
ATOM 749 C CA . GLY A 1 100 ? 0.749 -15.612 -10.694 1.00 92.88 100 GLY A CA 1
ATOM 750 C C . GLY A 1 100 ? 0.834 -15.486 -9.171 1.00 92.88 100 GLY A C 1
ATOM 751 O O . GLY A 1 100 ? -0.045 -15.981 -8.466 1.00 92.88 100 GLY A O 1
ATOM 752 N N . ARG A 1 101 ? 1.838 -14.765 -8.656 1.00 90.75 101 ARG A N 1
ATOM 753 C CA . ARG A 1 101 ? 1.985 -14.515 -7.214 1.00 90.75 101 ARG A CA 1
ATOM 754 C C . ARG A 1 101 ? 0.868 -13.643 -6.655 1.00 90.75 101 ARG A C 1
ATOM 756 O O . ARG A 1 101 ? 0.298 -13.974 -5.617 1.00 90.75 101 ARG A O 1
ATOM 763 N N . THR A 1 102 ? 0.540 -12.558 -7.348 1.00 90.12 102 THR A N 1
ATOM 764 C CA . THR A 1 102 ? -0.543 -11.659 -6.943 1.00 90.12 102 THR A CA 1
ATOM 765 C C . THR A 1 102 ? -1.893 -12.373 -7.013 1.00 90.12 102 THR A C 1
ATOM 767 O O . THR A 1 102 ? -2.655 -12.312 -6.054 1.00 90.12 102 THR A O 1
ATOM 770 N N . LEU A 1 103 ? -2.151 -13.161 -8.062 1.00 91.06 103 LEU A N 1
ATOM 771 C CA . LEU A 1 103 ? -3.375 -13.961 -8.184 1.00 91.06 103 LEU A CA 1
ATOM 772 C C . LEU A 1 103 ? -3.506 -15.021 -7.084 1.00 91.06 103 LEU A C 1
ATOM 774 O O . LEU A 1 103 ? -4.601 -15.220 -6.557 1.00 91.06 103 LEU A O 1
ATOM 778 N N . ALA A 1 104 ? -2.415 -15.703 -6.725 1.00 93.88 104 ALA A N 1
ATOM 779 C CA . ALA A 1 104 ? -2.416 -16.664 -5.624 1.00 93.88 104 ALA A CA 1
ATOM 780 C C . ALA A 1 104 ? -2.758 -15.982 -4.290 1.00 93.88 104 ALA A C 1
ATOM 782 O O . ALA A 1 104 ? -3.629 -16.458 -3.563 1.00 93.88 104 ALA A O 1
ATOM 783 N N . ALA A 1 105 ? -2.148 -14.827 -4.014 1.00 92.62 105 ALA A N 1
ATOM 784 C CA . ALA A 1 105 ? -2.440 -14.042 -2.820 1.00 92.62 105 ALA A CA 1
ATOM 785 C C . ALA A 1 105 ? -3.889 -13.520 -2.795 1.00 92.62 105 ALA A C 1
ATOM 787 O O . ALA A 1 105 ? -4.546 -13.571 -1.757 1.00 92.62 105 ALA A O 1
ATOM 788 N N . SER A 1 106 ? -4.434 -13.083 -3.935 1.00 89.44 106 SER A N 1
ATOM 789 C CA . SER A 1 106 ? -5.842 -12.680 -4.041 1.00 89.44 106 SER A CA 1
ATOM 790 C C . SER A 1 106 ? -6.807 -13.841 -3.780 1.00 89.44 106 SER A C 1
ATOM 792 O O . SER A 1 106 ? -7.836 -13.642 -3.139 1.00 89.44 106 SER A O 1
ATOM 794 N N . ARG A 1 107 ? -6.485 -15.059 -4.238 1.00 92.25 107 ARG A N 1
ATOM 795 C CA . ARG A 1 107 ? -7.290 -16.261 -3.951 1.00 92.25 107 ARG A CA 1
ATOM 796 C C . ARG A 1 107 ? -7.246 -16.634 -2.472 1.00 92.25 107 ARG A C 1
ATOM 798 O O . ARG A 1 107 ? -8.293 -16.948 -1.919 1.00 92.25 107 ARG A O 1
ATOM 805 N N . ALA A 1 108 ? -6.073 -16.556 -1.844 1.00 93.69 108 ALA A N 1
ATOM 806 C CA . ALA A 1 108 ? -5.924 -16.758 -0.405 1.00 93.69 108 ALA A CA 1
ATOM 807 C C . ALA A 1 108 ? -6.780 -15.753 0.384 1.00 93.69 108 ALA A C 1
ATOM 809 O O . ALA A 1 108 ? -7.577 -16.144 1.236 1.00 93.69 108 ALA A O 1
ATOM 810 N N . TRP A 1 109 ? -6.725 -14.470 0.009 1.00 89.56 109 TRP A N 1
ATOM 811 C CA . TRP A 1 109 ? -7.561 -13.431 0.611 1.00 89.56 109 TRP A CA 1
ATOM 812 C C . TRP A 1 109 ? -9.063 -13.724 0.487 1.00 89.56 109 TRP A C 1
ATOM 814 O O . TRP A 1 109 ? -9.800 -13.573 1.458 1.00 89.56 109 TRP A O 1
ATOM 824 N N . ALA A 1 110 ? -9.518 -14.188 -0.680 1.00 89.44 110 ALA A N 1
ATOM 825 C CA . ALA A 1 110 ? -10.931 -14.472 -0.935 1.00 89.44 110 ALA A CA 1
ATOM 826 C C . ALA A 1 110 ? -11.523 -15.579 -0.041 1.00 89.44 110 ALA A C 1
ATOM 828 O O . ALA A 1 110 ? -12.739 -15.625 0.130 1.00 89.44 110 ALA A O 1
ATOM 829 N N . VAL A 1 111 ? -10.685 -16.452 0.526 1.00 92.25 111 VAL A N 1
ATOM 830 C CA . VAL A 1 111 ? -11.101 -17.539 1.431 1.00 92.25 111 VAL A CA 1
ATOM 831 C C . VAL A 1 111 ? -10.682 -17.308 2.886 1.00 92.25 111 VAL A C 1
ATOM 833 O O . VAL A 1 111 ? -10.821 -18.206 3.708 1.00 92.25 111 VAL A O 1
ATOM 836 N N . GLY A 1 112 ? -10.169 -16.119 3.218 1.00 88.75 112 GLY A N 1
ATOM 837 C CA . GLY A 1 112 ? -9.745 -15.779 4.578 1.00 88.75 112 GLY A CA 1
ATOM 838 C C . GLY A 1 112 ? -8.353 -16.285 4.978 1.00 88.75 112 GLY A C 1
ATOM 839 O O . GLY A 1 112 ? -7.975 -16.141 6.138 1.00 88.75 112 GLY A O 1
ATOM 840 N N . ASP A 1 113 ? -7.552 -16.818 4.050 1.00 91.31 113 ASP A N 1
ATOM 841 C CA . ASP A 1 113 ? -6.146 -17.152 4.310 1.00 91.31 113 ASP A CA 1
ATOM 842 C C . ASP A 1 113 ? -5.287 -15.875 4.310 1.00 91.31 113 ASP A C 1
ATOM 844 O O . ASP A 1 113 ? -4.747 -15.429 3.292 1.00 91.31 113 ASP A O 1
ATOM 848 N N . VAL A 1 114 ? -5.171 -15.268 5.494 1.00 88.69 114 VAL A N 1
ATOM 849 C CA . VAL A 1 114 ? -4.382 -14.050 5.720 1.00 88.69 114 VAL A CA 1
ATOM 850 C C . VAL A 1 114 ? -2.891 -14.285 5.453 1.00 88.69 114 VAL A C 1
ATOM 852 O O . VAL A 1 114 ? -2.221 -13.403 4.912 1.00 88.69 114 VAL A O 1
ATOM 855 N N . GLY A 1 115 ? -2.366 -15.465 5.797 1.00 88.88 115 GLY A N 1
ATOM 856 C CA . GLY A 1 115 ? -0.960 -15.811 5.587 1.00 88.88 115 GLY A CA 1
ATOM 857 C C . GLY A 1 115 ? -0.608 -15.851 4.101 1.00 88.88 115 GLY A C 1
ATOM 858 O O . GLY A 1 115 ? 0.344 -15.195 3.669 1.00 88.88 115 GLY A O 1
ATOM 859 N N . GLY A 1 116 ? -1.425 -16.541 3.301 1.00 92.06 116 GLY A N 1
ATOM 860 C CA . GLY A 1 116 ? -1.299 -16.569 1.846 1.00 92.06 116 GLY A CA 1
ATOM 861 C C . GLY A 1 116 ? -1.515 -15.196 1.203 1.00 92.06 116 GLY A C 1
ATOM 862 O O . GLY A 1 116 ? -0.772 -14.819 0.294 1.00 92.06 116 GLY A O 1
ATOM 863 N N . ALA A 1 117 ? -2.456 -14.394 1.714 1.00 90.81 117 ALA A N 1
ATOM 864 C CA . ALA A 1 117 ? -2.708 -13.036 1.222 1.00 90.81 117 ALA A CA 1
ATOM 865 C C . ALA A 1 117 ? -1.493 -12.104 1.391 1.00 90.81 117 ALA A C 1
ATOM 867 O O . ALA A 1 117 ? -1.205 -11.272 0.526 1.00 90.81 117 ALA A O 1
ATOM 868 N N . LEU A 1 118 ? -0.724 -12.264 2.473 1.00 88.75 118 LEU A N 1
ATOM 869 C CA . LEU A 1 118 ? 0.509 -11.502 2.697 1.00 88.75 118 LEU A CA 1
ATOM 870 C C . LEU A 1 118 ? 1.631 -11.849 1.702 1.00 88.75 118 LEU A C 1
ATOM 872 O O . LEU A 1 118 ? 2.559 -11.049 1.539 1.00 88.75 118 LEU A O 1
ATOM 876 N N . GLY A 1 119 ? 1.525 -12.984 1.002 1.00 89.00 119 GLY A N 1
ATOM 877 C CA . GLY A 1 119 ? 2.458 -13.440 -0.032 1.00 89.00 119 GLY A CA 1
ATOM 878 C C . GLY A 1 119 ? 2.447 -12.621 -1.330 1.00 89.00 119 GLY A C 1
ATOM 879 O O . GLY A 1 119 ? 3.326 -12.829 -2.178 1.00 89.00 119 GLY A O 1
ATOM 880 N N . ALA A 1 120 ? 1.499 -11.683 -1.477 1.00 85.62 120 ALA A N 1
ATOM 881 C CA . ALA A 1 120 ? 1.443 -10.747 -2.596 1.00 85.62 120 ALA A CA 1
ATOM 882 C C . ALA A 1 120 ? 2.767 -9.989 -2.768 1.00 85.62 120 ALA A C 1
ATOM 884 O O . ALA A 1 120 ? 3.526 -9.769 -1.815 1.00 85.62 120 ALA A O 1
ATOM 885 N N . GLU A 1 121 ? 3.040 -9.554 -3.992 1.00 80.50 121 GLU A N 1
ATOM 886 C CA . GLU A 1 121 ? 4.262 -8.825 -4.316 1.00 80.50 121 GLU A CA 1
ATOM 887 C C . GLU A 1 121 ? 4.355 -7.511 -3.527 1.00 80.50 121 GLU A C 1
ATOM 889 O O . GLU A 1 121 ? 3.362 -6.995 -3.000 1.00 80.50 121 GLU A O 1
ATOM 894 N N . ARG A 1 122 ? 5.596 -7.053 -3.327 1.00 81.62 122 ARG A N 1
ATOM 895 C CA . ARG A 1 122 ? 5.934 -5.915 -2.453 1.00 81.62 122 ARG A CA 1
ATOM 896 C C . ARG A 1 122 ? 6.796 -4.874 -3.156 1.00 81.62 122 ARG A C 1
ATOM 898 O O . ARG A 1 122 ? 7.298 -3.964 -2.498 1.00 81.62 122 ARG A O 1
ATOM 905 N N . SER A 1 123 ? 7.048 -5.051 -4.450 1.00 79.69 123 SER A N 1
ATOM 906 C CA . SER A 1 123 ? 8.041 -4.259 -5.169 1.00 79.69 123 SER A CA 1
ATOM 907 C C . SER A 1 123 ? 7.620 -2.800 -5.214 1.00 79.69 123 SER A C 1
ATOM 909 O O . SER A 1 123 ? 8.404 -1.924 -4.869 1.00 79.69 123 SER A O 1
ATOM 911 N N . TYR A 1 124 ? 6.336 -2.546 -5.466 1.00 78.69 124 TYR A N 1
ATOM 912 C CA . TYR A 1 124 ? 5.749 -1.212 -5.389 1.00 78.69 124 TYR A CA 1
ATOM 913 C C . TYR A 1 124 ? 5.923 -0.551 -4.012 1.00 78.69 124 TYR A C 1
ATOM 915 O O . TYR A 1 124 ? 6.388 0.584 -3.916 1.00 78.69 124 TYR A O 1
ATOM 923 N N . GLU A 1 125 ? 5.602 -1.249 -2.921 1.00 81.56 125 GLU A N 1
ATOM 924 C CA . GLU A 1 125 ? 5.757 -0.699 -1.572 1.00 81.56 125 GLU A CA 1
ATOM 925 C C . GLU A 1 125 ? 7.223 -0.447 -1.217 1.00 81.56 125 GLU A C 1
ATOM 927 O O . GLU A 1 125 ? 7.537 0.580 -0.615 1.00 81.56 125 GLU A O 1
ATOM 932 N N . ARG A 1 126 ? 8.134 -1.349 -1.606 1.00 84.81 126 ARG A N 1
ATOM 933 C CA . ARG A 1 126 ? 9.580 -1.168 -1.409 1.00 84.81 126 ARG A CA 1
ATOM 934 C C . ARG A 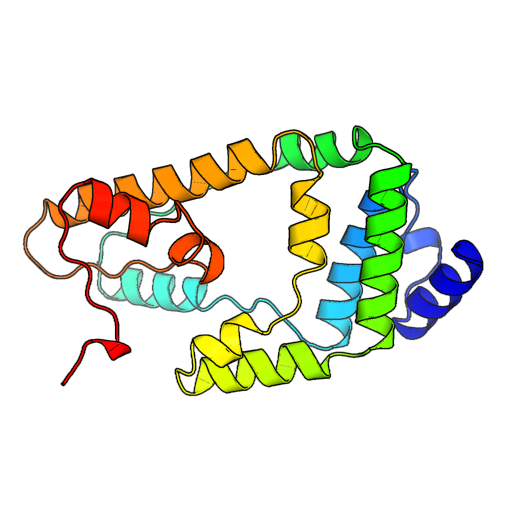1 126 ? 10.101 0.036 -2.194 1.00 84.81 126 ARG A C 1
ATOM 936 O O . ARG A 1 126 ? 10.847 0.844 -1.643 1.00 84.81 126 ARG A O 1
ATOM 943 N N . CYS A 1 127 ? 9.643 0.202 -3.430 1.00 86.75 127 CYS A N 1
ATOM 944 C CA . CYS A 1 127 ? 9.930 1.355 -4.276 1.00 86.75 127 CYS A CA 1
ATOM 945 C C . CYS A 1 127 ? 9.441 2.677 -3.673 1.00 86.75 127 CYS A C 1
ATOM 947 O O . CYS A 1 127 ? 10.146 3.683 -3.720 1.00 86.75 127 CYS A O 1
ATOM 949 N N . ILE A 1 128 ? 8.246 2.707 -3.084 1.00 82.50 128 ILE A N 1
ATOM 950 C CA . ILE A 1 128 ? 7.733 3.930 -2.453 1.00 82.50 128 ILE A CA 1
ATOM 951 C C . ILE A 1 128 ? 8.451 4.218 -1.140 1.00 82.50 128 ILE A C 1
ATOM 953 O O . ILE A 1 128 ? 8.724 5.381 -0.850 1.00 82.50 128 ILE A O 1
ATOM 957 N N . ALA A 1 129 ? 8.814 3.192 -0.370 1.00 87.12 129 ALA A N 1
ATOM 958 C CA . ALA A 1 129 ? 9.454 3.362 0.932 1.00 87.12 129 ALA A CA 1
ATOM 959 C C . ALA A 1 129 ? 10.792 4.121 0.867 1.00 87.12 129 ALA A C 1
ATOM 961 O O . ALA A 1 129 ? 11.164 4.770 1.844 1.00 87.12 129 ALA A O 1
ATOM 962 N N . VAL A 1 130 ? 11.495 4.090 -0.274 1.00 86.00 130 VAL A N 1
ATOM 963 C CA . VAL A 1 130 ? 12.740 4.857 -0.476 1.00 86.00 130 VAL A CA 1
ATOM 964 C C . VAL A 1 130 ? 12.506 6.335 -0.811 1.00 86.00 130 VAL A C 1
ATOM 966 O O . VAL A 1 130 ? 13.457 7.118 -0.834 1.00 86.00 130 VAL A O 1
ATOM 969 N N . THR A 1 131 ? 11.258 6.736 -1.063 1.00 89.31 131 THR A N 1
ATOM 970 C CA . THR A 1 131 ? 10.910 8.129 -1.357 1.00 89.31 131 THR A CA 1
ATOM 971 C C . THR A 1 131 ? 11.005 8.972 -0.080 1.00 89.31 131 THR A C 1
ATOM 973 O O . THR A 1 131 ? 10.429 8.598 0.948 1.00 89.31 131 THR A O 1
ATOM 976 N N . PRO A 1 132 ? 11.678 10.138 -0.105 1.00 90.44 132 PRO A N 1
ATOM 977 C CA . PRO A 1 132 ? 11.750 11.015 1.058 1.00 90.44 132 PRO A CA 1
ATOM 978 C C . PRO A 1 132 ? 10.360 11.360 1.612 1.00 90.44 132 PRO A C 1
ATOM 980 O O . PRO A 1 132 ? 9.491 11.840 0.887 1.00 90.44 132 PRO A O 1
ATOM 983 N N . GLY A 1 133 ? 10.165 11.130 2.912 1.00 91.25 133 GLY A N 1
ATOM 984 C CA . GLY A 1 133 ? 8.895 11.370 3.605 1.00 91.25 133 GLY A CA 1
ATOM 985 C C . GLY A 1 133 ? 7.900 10.205 3.576 1.00 91.25 133 GLY A C 1
ATOM 986 O O . GLY A 1 133 ? 6.915 10.264 4.311 1.00 91.25 133 GLY A O 1
ATOM 987 N N . ALA A 1 134 ? 8.156 9.130 2.820 1.00 90.88 134 ALA A N 1
ATOM 988 C CA . ALA A 1 134 ? 7.246 7.984 2.735 1.00 90.88 134 ALA A CA 1
ATOM 989 C C . ALA A 1 134 ? 7.021 7.299 4.092 1.00 90.88 134 ALA A C 1
ATOM 991 O O . ALA A 1 134 ? 5.882 7.024 4.456 1.00 90.88 134 ALA A O 1
ATOM 992 N N . LEU A 1 135 ? 8.083 7.088 4.879 1.00 90.69 135 LEU A N 1
ATOM 993 C CA . LEU A 1 135 ? 7.969 6.472 6.209 1.00 90.69 135 LEU A CA 1
ATOM 994 C C . LEU A 1 135 ? 7.189 7.353 7.194 1.00 90.69 135 LEU A C 1
ATOM 996 O O . LEU A 1 135 ? 6.358 6.858 7.949 1.00 90.69 135 LEU A O 1
ATOM 1000 N N . THR A 1 136 ? 7.415 8.668 7.163 1.00 93.25 136 THR A N 1
ATOM 1001 C CA . THR A 1 136 ? 6.661 9.625 7.986 1.00 93.25 136 THR A CA 1
ATOM 1002 C C . THR A 1 136 ? 5.183 9.632 7.605 1.00 93.25 136 THR A C 1
ATOM 1004 O O . THR A 1 136 ? 4.317 9.700 8.477 1.00 93.25 136 THR A O 1
ATOM 1007 N N . PHE A 1 137 ? 4.887 9.546 6.308 1.00 93.06 137 PHE A N 1
ATOM 1008 C CA . PHE A 1 137 ? 3.522 9.446 5.812 1.00 93.06 137 PHE A CA 1
ATOM 1009 C C . PHE A 1 137 ? 2.846 8.144 6.251 1.00 93.06 137 PHE A C 1
ATOM 1011 O O . PHE A 1 137 ? 1.751 8.192 6.801 1.00 93.06 137 PHE A O 1
ATOM 1018 N N . ASP A 1 138 ? 3.513 7.002 6.087 1.00 91.94 138 ASP A N 1
ATOM 1019 C CA . ASP A 1 138 ? 3.014 5.699 6.536 1.00 91.94 138 ASP A CA 1
ATOM 1020 C C . ASP A 1 138 ? 2.725 5.688 8.049 1.00 91.94 138 ASP A C 1
ATOM 1022 O O . ASP A 1 138 ? 1.635 5.304 8.479 1.00 91.94 138 ASP A O 1
ATOM 1026 N N . ALA A 1 139 ? 3.648 6.212 8.862 1.00 93.25 139 ALA A N 1
ATOM 1027 C CA . ALA A 1 139 ? 3.449 6.356 10.302 1.00 93.25 139 ALA A CA 1
ATOM 1028 C C . ALA A 1 139 ? 2.249 7.256 10.636 1.00 93.25 139 ALA A C 1
ATOM 1030 O O . ALA A 1 139 ? 1.478 6.954 11.550 1.00 93.25 139 ALA A O 1
ATOM 1031 N N . ARG A 1 140 ? 2.059 8.346 9.880 1.00 94.88 140 ARG A N 1
ATOM 1032 C CA . ARG A 1 140 ? 0.888 9.215 10.013 1.00 94.88 140 ARG A CA 1
ATOM 1033 C C . ARG A 1 140 ? -0.407 8.468 9.693 1.00 94.88 140 ARG A C 1
ATOM 1035 O O . ARG A 1 140 ? -1.332 8.567 10.488 1.00 94.88 140 ARG A O 1
ATOM 1042 N N . VAL A 1 141 ? -0.478 7.734 8.583 1.00 94.12 141 VAL A N 1
ATOM 1043 C CA . VAL A 1 141 ? -1.684 6.980 8.194 1.00 94.12 141 VAL A CA 1
ATOM 1044 C C . VAL A 1 141 ? -2.063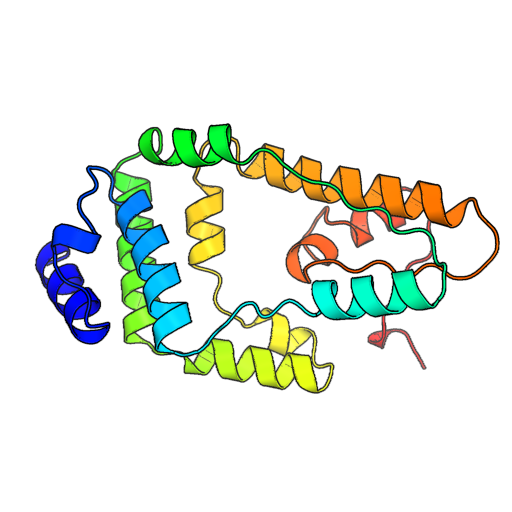 5.974 9.280 1.00 94.12 141 VAL A C 1
ATOM 1046 O O . VAL A 1 141 ? -3.218 5.925 9.695 1.00 94.12 141 VAL A O 1
ATOM 1049 N N . LYS A 1 142 ? -1.082 5.221 9.795 1.00 95.62 142 LYS A N 1
ATOM 1050 C CA . LYS A 1 142 ? -1.294 4.269 10.896 1.00 95.62 142 LYS A CA 1
ATOM 1051 C C . LYS A 1 142 ? -1.831 4.962 12.145 1.00 95.62 142 LYS A C 1
ATOM 1053 O O . LYS A 1 142 ? -2.836 4.530 12.694 1.00 95.62 142 LYS A O 1
ATOM 1058 N N . ARG A 1 143 ? -1.192 6.055 12.570 1.00 96.06 143 ARG A N 1
ATOM 1059 C CA . ARG A 1 143 ? -1.604 6.816 13.756 1.00 96.06 143 ARG A CA 1
ATOM 1060 C C . ARG A 1 143 ? -3.005 7.406 13.602 1.00 96.06 143 ARG A C 1
ATOM 1062 O O . ARG A 1 143 ? -3.798 7.317 14.531 1.00 96.06 143 ARG A O 1
ATOM 1069 N N . ASP A 1 144 ? -3.295 8.030 12.463 1.00 96.69 144 ASP A N 1
ATOM 1070 C CA . ASP A 1 144 ? -4.585 8.676 12.214 1.00 96.69 144 ASP A CA 1
ATOM 1071 C C . ASP A 1 144 ? -5.714 7.620 12.244 1.00 96.69 144 ASP A C 1
ATOM 1073 O O . ASP A 1 144 ? -6.716 7.828 12.923 1.00 96.69 144 ASP A O 1
ATOM 1077 N N . LEU A 1 145 ? -5.503 6.440 11.642 1.00 95.81 145 LEU A N 1
ATOM 1078 C CA . LEU A 1 145 ? -6.454 5.323 11.712 1.00 95.81 145 LEU A CA 1
ATOM 1079 C C . LEU A 1 145 ? -6.616 4.760 13.137 1.00 95.81 145 LEU A C 1
ATOM 1081 O O . LEU A 1 145 ? -7.743 4.525 13.570 1.00 95.81 145 LEU A O 1
ATOM 1085 N N . THR A 1 146 ? -5.527 4.575 13.891 1.00 96.88 146 THR A N 1
ATOM 1086 C CA . THR A 1 146 ? -5.604 4.169 15.307 1.00 96.88 146 THR A CA 1
ATOM 1087 C C . THR A 1 146 ? -6.449 5.160 16.112 1.00 96.88 146 THR A C 1
ATOM 1089 O O . THR A 1 146 ? -7.360 4.749 16.827 1.00 96.88 146 THR A O 1
ATOM 1092 N N . ASN A 1 147 ? -6.199 6.463 15.955 1.00 96.94 147 ASN A N 1
ATOM 1093 C CA . ASN A 1 147 ? -6.928 7.510 16.670 1.00 96.94 147 ASN A CA 1
ATOM 1094 C C . ASN A 1 147 ? -8.426 7.522 16.318 1.00 96.94 147 ASN A C 1
ATOM 1096 O O . ASN A 1 147 ? -9.258 7.743 17.200 1.00 96.94 147 ASN A O 1
ATOM 1100 N N . ASP A 1 148 ? -8.779 7.281 15.052 1.00 96.25 148 ASP A N 1
ATOM 1101 C CA . ASP A 1 148 ? -10.177 7.197 14.618 1.00 96.25 148 ASP A CA 1
ATOM 1102 C C . ASP A 1 148 ? -10.892 5.996 15.246 1.00 96.25 148 ASP A C 1
ATOM 1104 O O . ASP A 1 148 ? -12.030 6.127 15.704 1.00 96.25 148 ASP A O 1
ATOM 1108 N N . ILE A 1 149 ? -10.218 4.842 15.321 1.00 95.81 149 ILE A N 1
ATOM 1109 C CA . ILE A 1 149 ? -10.744 3.648 15.995 1.00 95.81 149 ILE A CA 1
ATOM 1110 C C . ILE A 1 149 ? -10.971 3.947 17.480 1.00 95.81 149 ILE A C 1
ATOM 1112 O O . ILE A 1 149 ? -12.062 3.707 17.991 1.00 95.81 149 ILE A O 1
ATOM 1116 N N . GLU A 1 150 ? -9.996 4.546 18.168 1.00 95.94 150 GLU A N 1
ATOM 1117 C CA . GLU A 1 150 ? -10.145 4.944 19.574 1.00 95.94 150 GLU A CA 1
ATOM 1118 C C . GLU A 1 150 ? -11.301 5.925 19.791 1.00 95.94 150 GLU A C 1
ATOM 1120 O O . GLU A 1 150 ? -12.031 5.837 20.778 1.00 95.94 150 GLU A O 1
ATOM 1125 N N . ALA A 1 151 ? -11.479 6.884 18.881 1.00 95.50 151 ALA A N 1
ATOM 1126 C CA . ALA A 1 151 ? -12.581 7.832 18.955 1.00 95.50 151 ALA A CA 1
ATOM 1127 C C . ALA A 1 151 ? -13.939 7.142 18.762 1.00 95.50 151 ALA A C 1
ATOM 1129 O O . ALA A 1 151 ? -14.895 7.482 19.461 1.00 95.50 151 ALA A O 1
ATOM 1130 N N . ALA A 1 152 ? -14.025 6.172 17.849 1.00 94.69 152 ALA A N 1
ATOM 1131 C CA . ALA A 1 152 ? -15.242 5.410 17.601 1.00 94.69 152 ALA A CA 1
ATOM 1132 C C . ALA A 1 152 ? -15.606 4.495 18.783 1.00 94.69 152 ALA A C 1
ATOM 1134 O O . ALA A 1 152 ? -16.762 4.480 19.202 1.00 94.69 152 ALA A O 1
ATOM 1135 N N . LEU A 1 153 ? -14.617 3.830 19.390 1.00 93.94 153 LEU A N 1
ATOM 1136 C CA . LEU A 1 153 ? -14.802 2.929 20.538 1.00 93.94 153 LEU A CA 1
ATOM 1137 C C . LEU A 1 153 ? -15.310 3.626 21.813 1.00 93.94 153 LEU A C 1
ATOM 1139 O O . LEU A 1 153 ? -15.806 2.961 22.717 1.00 93.94 153 LEU A O 1
ATOM 1143 N N . LYS A 1 154 ? -15.247 4.963 21.893 1.00 93.31 154 LYS A N 1
ATOM 1144 C CA . LYS A 1 154 ? -15.873 5.739 22.984 1.00 93.31 154 LYS A CA 1
ATOM 1145 C C . LYS A 1 154 ? -17.402 5.747 22.919 1.00 93.31 154 LYS A C 1
ATOM 1147 O O . LYS A 1 154 ? -18.048 6.124 23.894 1.00 93.31 154 LYS A O 1
ATOM 1152 N N . THR A 1 155 ? -17.980 5.390 21.774 1.00 91.44 155 THR A N 1
ATOM 1153 C CA . THR A 1 155 ? -19.429 5.306 21.585 1.00 91.44 155 THR A CA 1
ATOM 1154 C C . THR A 1 155 ? -19.871 3.855 21.783 1.00 91.44 155 THR A C 1
ATOM 1156 O O . THR A 1 155 ? -19.344 2.984 21.091 1.00 91.44 155 THR A O 1
ATOM 1159 N N . PRO A 1 156 ? -20.830 3.561 22.682 1.00 91.88 156 PRO A N 1
ATOM 1160 C CA . PRO A 1 156 ? -21.335 2.202 22.853 1.00 91.88 156 PRO A CA 1
ATOM 1161 C C . PRO A 1 156 ? -21.893 1.621 21.546 1.00 91.88 156 PRO A C 1
ATOM 1163 O O . PRO A 1 156 ? -22.629 2.301 20.830 1.00 91.88 156 PRO A O 1
ATOM 1166 N N . GLY A 1 157 ? -21.582 0.355 21.262 1.00 90.69 157 GLY A N 1
ATOM 1167 C CA . GLY A 1 157 ? -22.067 -0.369 20.085 1.00 90.69 157 GLY A CA 1
ATOM 1168 C C . GLY A 1 157 ? -20.944 -1.017 19.276 1.00 90.69 157 GLY A C 1
ATOM 1169 O O . GLY A 1 157 ? -19.857 -1.275 19.789 1.00 90.69 157 GLY A O 1
ATOM 1170 N N . HIS A 1 158 ? -21.223 -1.291 18.001 1.00 91.62 158 HIS A N 1
ATOM 1171 C CA . HIS A 1 158 ? -20.274 -1.905 17.072 1.00 91.62 158 HIS A CA 1
ATOM 1172 C C . HIS A 1 158 ? -19.718 -0.870 16.092 1.00 91.62 158 HIS A C 1
ATOM 1174 O O . HIS A 1 158 ? -20.456 -0.041 15.562 1.00 91.62 158 HIS A O 1
ATOM 1180 N N . THR A 1 159 ? -18.417 -0.954 15.818 1.00 92.62 159 THR A N 1
ATOM 1181 C CA . THR A 1 159 ? -17.724 -0.144 14.810 1.00 92.62 159 THR A CA 1
ATOM 1182 C C . THR A 1 159 ? -17.078 -1.070 13.790 1.00 92.62 159 THR A C 1
ATOM 1184 O O . THR A 1 159 ? -16.493 -2.084 14.159 1.00 92.62 159 THR A O 1
ATOM 1187 N N . ILE A 1 160 ? -17.151 -0.703 12.512 1.00 92.75 160 ILE A N 1
ATOM 1188 C CA . ILE A 1 160 ? -16.433 -1.387 11.435 1.00 92.75 160 ILE A CA 1
ATOM 1189 C C . ILE A 1 160 ? -15.293 -0.477 10.981 1.00 92.75 160 ILE A C 1
ATOM 1191 O O . ILE A 1 160 ? -15.537 0.634 10.511 1.00 92.75 160 ILE A O 1
ATOM 1195 N N . ALA A 1 161 ? -14.058 -0.959 11.107 1.00 92.94 161 ALA A N 1
ATOM 1196 C CA . ALA A 1 161 ? -12.874 -0.313 10.554 1.00 92.94 161 ALA A CA 1
ATOM 1197 C C . ALA A 1 161 ? -12.419 -1.069 9.300 1.00 92.94 161 ALA A C 1
ATOM 1199 O O . ALA A 1 161 ? -12.268 -2.289 9.323 1.00 92.94 161 ALA A O 1
ATOM 1200 N N . VAL A 1 162 ? -12.186 -0.342 8.209 1.00 90.88 162 VAL A N 1
ATOM 1201 C CA . VAL A 1 162 ? -11.656 -0.898 6.958 1.00 90.88 162 VAL A CA 1
ATOM 1202 C C . VAL A 1 162 ? -10.232 -0.389 6.793 1.00 90.88 162 VAL A C 1
ATOM 1204 O O . VAL A 1 162 ? -10.006 0.819 6.769 1.00 90.88 162 VAL A O 1
ATOM 1207 N N . ALA A 1 163 ? -9.269 -1.304 6.705 1.00 89.62 163 ALA A N 1
ATOM 1208 C CA . ALA A 1 163 ? -7.850 -0.975 6.658 1.00 89.62 163 ALA A CA 1
ATOM 1209 C C . ALA A 1 163 ? -7.106 -1.875 5.661 1.00 89.62 163 ALA A C 1
ATOM 1211 O O . ALA A 1 163 ? -7.401 -3.071 5.591 1.00 89.62 163 ALA A O 1
ATOM 1212 N N . PRO A 1 164 ? -6.099 -1.358 4.932 1.00 87.88 164 PRO A N 1
ATOM 1213 C CA . PRO A 1 164 ? -5.193 -2.203 4.166 1.00 87.88 164 PRO A CA 1
ATOM 1214 C C . PRO A 1 164 ? -4.462 -3.187 5.084 1.00 87.88 164 PRO A C 1
ATOM 1216 O O . PRO A 1 164 ? -3.938 -2.797 6.131 1.00 87.88 164 PRO A O 1
ATOM 1219 N N . LEU A 1 165 ? -4.361 -4.448 4.658 1.00 88.44 165 LEU A N 1
ATOM 1220 C CA . LEU A 1 165 ? -3.814 -5.540 5.471 1.00 88.44 165 LEU A CA 1
ATOM 1221 C C . LEU A 1 165 ? -2.421 -5.219 6.038 1.00 88.44 165 LEU A C 1
ATOM 1223 O O . LEU A 1 165 ? -2.140 -5.459 7.208 1.00 88.44 165 LEU A O 1
ATOM 1227 N N . ARG A 1 166 ? -1.551 -4.605 5.230 1.00 86.06 166 ARG A N 1
ATOM 1228 C CA . ARG A 1 166 ? -0.185 -4.246 5.643 1.00 86.06 166 ARG A CA 1
ATOM 1229 C C . ARG A 1 166 ? -0.146 -3.075 6.627 1.00 86.06 166 ARG A C 1
ATOM 1231 O O . ARG A 1 166 ? 0.676 -3.086 7.535 1.00 86.06 166 ARG A O 1
ATOM 1238 N N . THR A 1 167 ? -1.034 -2.091 6.494 1.00 90.19 167 THR A N 1
ATOM 1239 C CA . THR A 1 167 ? -1.164 -0.989 7.467 1.00 90.19 167 THR A CA 1
ATOM 1240 C C . THR A 1 167 ? -1.646 -1.515 8.820 1.00 90.19 167 THR A C 1
ATOM 1242 O O . THR A 1 167 ? -1.182 -1.057 9.866 1.00 90.19 167 THR A O 1
ATOM 1245 N N . LEU A 1 168 ? -2.539 -2.508 8.790 1.00 92.56 168 LEU A N 1
ATOM 1246 C CA . LEU A 1 168 ? -3.107 -3.151 9.969 1.00 92.56 168 LEU A CA 1
ATOM 1247 C C . LEU A 1 168 ? -2.085 -4.036 10.706 1.00 92.56 168 LEU A C 1
ATOM 1249 O O . LEU A 1 168 ? -1.941 -3.901 11.920 1.00 92.56 168 LEU A O 1
ATOM 1253 N N . LEU A 1 169 ? -1.378 -4.904 9.968 1.00 91.50 169 LEU A N 1
ATOM 1254 C CA . LEU A 1 169 ? -0.571 -6.008 10.511 1.00 91.50 169 LEU A CA 1
ATOM 1255 C C . LEU A 1 169 ? 0.943 -5.759 10.586 1.00 91.50 169 LEU A C 1
ATOM 1257 O O . LEU A 1 169 ? 1.653 -6.581 11.161 1.00 91.50 169 LEU A O 1
ATOM 1261 N N . ALA A 1 170 ? 1.479 -4.700 9.967 1.00 90.06 170 ALA A N 1
ATOM 1262 C CA . ALA A 1 170 ? 2.915 -4.420 10.060 1.00 90.06 170 ALA A CA 1
ATOM 1263 C C . ALA A 1 170 ? 3.355 -4.242 11.521 1.00 90.06 170 ALA A C 1
ATOM 1265 O O . ALA A 1 170 ? 2.566 -3.804 12.353 1.00 90.06 170 ALA A O 1
ATOM 1266 N N . GLN A 1 171 ? 4.637 -4.484 11.808 1.00 90.12 171 GLN A N 1
ATOM 1267 C CA . GLN A 1 171 ? 5.220 -4.115 13.098 1.00 90.12 171 GLN A CA 1
ATOM 1268 C C . GLN A 1 171 ? 5.010 -2.614 13.358 1.00 90.12 171 GLN A C 1
ATOM 1270 O O . GLN A 1 171 ? 5.312 -1.777 12.499 1.00 90.12 171 GLN A O 1
ATOM 1275 N N . GLY A 1 172 ? 4.462 -2.277 14.527 1.00 92.88 172 GLY A N 1
ATOM 1276 C CA . GLY A 1 172 ? 4.059 -0.904 14.859 1.00 92.88 172 GLY A CA 1
ATOM 1277 C C . GLY A 1 172 ? 2.866 -0.394 14.037 1.00 92.88 172 GLY A C 1
ATOM 1278 O O . GLY A 1 172 ? 2.619 0.813 13.975 1.00 92.88 172 GLY A O 1
ATOM 1279 N N . GLY A 1 173 ? 2.153 -1.299 13.366 1.00 95.00 173 GLY A N 1
ATOM 1280 C CA . GLY A 1 173 ? 0.901 -1.059 12.660 1.00 95.00 173 GLY A CA 1
ATOM 1281 C C . GLY A 1 173 ? -0.261 -0.824 13.617 1.00 95.00 173 GLY A C 1
ATOM 1282 O O . GLY A 1 173 ? -0.091 -0.727 14.832 1.00 95.00 173 GLY A O 1
ATOM 1283 N N . VAL A 1 174 ? -1.463 -0.712 13.062 1.00 96.81 174 VAL A N 1
ATOM 1284 C CA . VAL A 1 174 ? -2.648 -0.299 13.832 1.00 96.81 174 VAL A CA 1
ATOM 1285 C C . VAL A 1 174 ? -2.963 -1.266 14.975 1.00 96.81 174 VAL A C 1
ATOM 1287 O O . VAL A 1 174 ? -3.229 -0.812 16.085 1.00 96.81 174 VAL A O 1
ATOM 1290 N N . LEU A 1 175 ? -2.872 -2.586 14.758 1.00 95.38 175 LEU A N 1
ATOM 1291 C CA . LEU A 1 175 ? -3.149 -3.553 15.830 1.00 95.38 175 LEU A CA 1
ATOM 1292 C C . LEU A 1 175 ? -2.135 -3.462 16.974 1.00 95.38 175 LEU A C 1
ATOM 1294 O O . LEU A 1 175 ? -2.527 -3.490 18.137 1.00 95.38 175 LEU A O 1
ATOM 1298 N N . ASP A 1 176 ? -0.848 -3.308 16.663 1.00 96.06 176 ASP A N 1
ATOM 1299 C CA . ASP A 1 176 ? 0.197 -3.145 17.680 1.00 96.06 176 ASP A CA 1
ATOM 1300 C C . ASP A 1 176 ? -0.009 -1.865 18.492 1.00 96.06 176 ASP A C 1
ATOM 1302 O O . ASP A 1 176 ? 0.133 -1.873 19.714 1.00 96.06 176 ASP A O 1
ATOM 1306 N N . GLN A 1 177 ? -0.393 -0.770 17.830 1.00 97.12 177 GLN A N 1
ATOM 1307 C CA . GLN A 1 177 ? -0.684 0.493 18.505 1.00 97.12 177 GLN A CA 1
ATOM 1308 C C . GLN A 1 177 ? -1.905 0.381 19.426 1.00 97.12 177 GLN A C 1
ATOM 1310 O O . GLN A 1 177 ? -1.857 0.881 20.548 1.00 97.12 177 GLN A O 1
ATOM 1315 N N . LEU A 1 178 ? -2.973 -0.299 18.992 1.00 97.00 178 LEU A N 1
ATOM 1316 C CA . LEU A 1 178 ? -4.149 -0.562 19.829 1.00 97.00 178 LEU A CA 1
ATOM 1317 C C . LEU A 1 178 ? -3.783 -1.421 21.050 1.00 97.00 178 LEU A C 1
ATOM 1319 O O . LEU A 1 178 ? -4.121 -1.051 22.175 1.00 97.00 178 LEU A O 1
ATOM 1323 N N . ARG A 1 179 ? -3.016 -2.505 20.871 1.00 96.38 179 ARG A N 1
ATOM 1324 C CA . ARG A 1 179 ? -2.532 -3.327 21.998 1.00 96.38 179 ARG A CA 1
ATOM 1325 C C . ARG A 1 179 ? -1.694 -2.512 22.981 1.00 96.38 179 ARG A C 1
ATOM 1327 O O . ARG A 1 179 ? -1.920 -2.586 24.184 1.00 96.38 179 ARG A O 1
ATOM 1334 N N . ALA A 1 180 ? -0.776 -1.682 22.483 1.00 96.81 180 ALA A N 1
ATOM 1335 C CA . ALA A 1 180 ? 0.060 -0.814 23.317 1.00 96.81 180 ALA A CA 1
ATOM 1336 C C . ALA A 1 180 ? -0.751 0.216 24.129 1.00 96.81 180 ALA A C 1
ATOM 1338 O O . ALA A 1 180 ? -0.282 0.705 25.154 1.00 96.81 180 ALA A O 1
ATOM 1339 N N . LYS A 1 181 ? -1.971 0.534 23.685 1.00 95.56 181 LYS A N 1
ATOM 1340 C CA . LYS A 1 181 ? -2.927 1.413 24.372 1.00 95.56 181 LYS A CA 1
ATOM 1341 C C . LYS A 1 181 ? -3.866 0.667 25.332 1.00 95.56 181 LYS A C 1
ATOM 1343 O O . LYS A 1 181 ? -4.715 1.302 25.948 1.00 95.56 181 LYS A O 1
ATOM 1348 N N . GLY A 1 182 ? -3.704 -0.649 25.483 1.00 96.31 182 GLY A N 1
ATOM 1349 C CA . GLY A 1 182 ? -4.469 -1.474 26.420 1.00 96.31 182 GLY A CA 1
ATOM 1350 C C . GLY A 1 182 ? -5.772 -2.045 25.859 1.00 96.31 182 GLY A C 1
ATOM 1351 O O . GLY A 1 182 ? -6.566 -2.580 26.629 1.00 96.31 182 GLY A O 1
ATOM 1352 N N . TYR A 1 183 ? -6.010 -1.950 24.547 1.00 95.94 183 TYR A N 1
ATOM 1353 C CA . TYR A 1 183 ? -7.164 -2.601 23.929 1.00 95.94 183 TYR A CA 1
ATOM 1354 C C . TYR A 1 183 ? -6.926 -4.106 23.781 1.00 95.94 183 TYR A C 1
ATOM 1356 O O . TYR A 1 183 ? -5.853 -4.544 23.354 1.00 95.94 183 TYR A O 1
ATOM 1364 N N . GLU A 1 184 ? -7.957 -4.894 24.078 1.00 95.25 184 GLU A N 1
ATOM 1365 C CA . GLU A 1 184 ? -7.996 -6.310 23.729 1.00 95.25 184 GLU A CA 1
ATOM 1366 C C . GLU A 1 184 ? -8.166 -6.447 22.211 1.00 95.25 184 GLU A C 1
ATOM 1368 O O . GLU A 1 184 ? -9.093 -5.894 21.618 1.00 95.25 184 GLU A O 1
ATOM 1373 N N . VAL A 1 185 ? -7.248 -7.171 21.573 1.00 93.44 185 VAL A N 1
ATOM 1374 C CA . VAL A 1 185 ? -7.266 -7.423 20.130 1.00 93.44 185 VAL A CA 1
ATOM 1375 C C . VAL A 1 185 ? -7.289 -8.926 19.917 1.00 93.44 185 VAL A C 1
ATOM 1377 O O . VAL A 1 185 ? -6.274 -9.583 20.146 1.00 93.44 185 VAL A O 1
ATOM 1380 N N . LYS A 1 186 ? -8.428 -9.432 19.443 1.00 91.44 186 LYS A N 1
ATOM 1381 C CA . LYS A 1 186 ? -8.597 -10.810 18.972 1.00 91.44 186 LYS A CA 1
ATOM 1382 C C . LYS A 1 186 ? -8.530 -10.849 17.454 1.00 91.44 186 LYS A C 1
ATOM 1384 O O . LYS A 1 186 ? -9.013 -9.939 16.778 1.00 91.44 186 LYS A O 1
ATOM 1389 N N . THR A 1 187 ? -7.915 -11.890 16.925 1.00 81.62 187 THR A N 1
ATOM 1390 C CA . THR A 1 187 ? -7.837 -12.183 15.498 1.00 81.62 187 THR A CA 1
ATOM 1391 C C . THR A 1 187 ? -8.714 -13.393 15.171 1.00 81.62 187 THR A C 1
ATOM 1393 O O . THR A 1 187 ? -9.008 -14.179 16.067 1.00 81.62 187 THR A O 1
ATOM 1396 N N . PRO A 1 188 ? -9.117 -13.593 13.904 1.00 74.75 188 PRO A N 1
ATOM 1397 C CA . PRO A 1 188 ? -9.911 -14.764 13.518 1.00 74.75 188 PRO A CA 1
ATOM 1398 C C . PRO A 1 188 ? -9.245 -16.118 13.816 1.00 74.75 188 PRO A C 1
ATOM 1400 O O . PRO A 1 188 ? -9.921 -17.134 13.816 1.00 74.75 188 PRO A O 1
ATOM 1403 N N . GLY A 1 189 ? -7.925 -16.152 14.036 1.00 70.38 189 GLY A N 1
ATOM 1404 C CA . GLY A 1 189 ? -7.210 -17.365 14.448 1.00 70.38 189 GLY A CA 1
ATOM 1405 C C . GLY A 1 189 ? -7.194 -17.605 15.960 1.00 70.38 189 GLY A C 1
ATOM 1406 O O . GLY A 1 189 ? -6.699 -18.643 16.383 1.00 70.38 189 GLY A O 1
ATOM 1407 N N . ASP A 1 190 ? -7.701 -16.658 16.754 1.00 71.88 190 ASP A N 1
ATOM 1408 C CA . ASP A 1 190 ? -7.829 -16.765 18.214 1.00 71.88 190 ASP A CA 1
ATOM 1409 C C . ASP A 1 190 ? -9.222 -17.284 18.632 1.00 71.88 190 ASP A C 1
ATOM 1411 O O . ASP A 1 190 ? -9.542 -17.297 19.820 1.00 71.88 190 ASP A O 1
ATOM 1415 N N . GLU A 1 191 ? -10.078 -17.641 17.666 1.00 58.44 191 GLU A N 1
ATOM 1416 C CA . GLU A 1 191 ? -11.368 -18.287 17.920 1.00 58.44 191 GLU A CA 1
ATOM 1417 C C . GLU A 1 191 ? -11.148 -19.803 18.097 1.00 58.44 191 GLU A C 1
ATOM 1419 O O . GLU A 1 191 ? -10.601 -20.451 17.203 1.00 58.44 191 GLU A O 1
ATOM 1424 N N . ASP A 1 192 ? -11.535 -20.329 19.268 1.00 49.06 192 ASP A N 1
ATOM 1425 C CA . ASP A 1 192 ? -11.551 -21.765 19.613 1.00 49.06 192 ASP A CA 1
ATOM 1426 C C . ASP A 1 192 ? -12.566 -22.569 18.774 1.00 49.06 192 ASP A C 1
ATOM 1428 O O . ASP A 1 192 ? -13.715 -22.090 18.603 1.00 49.06 192 ASP A O 1
#

Secondary structure (DSSP, 8-state):
-HHHHHHHHHHHHT--GGGG--S-HHHHHHHHHHHHHHHTT-----HHHHHHHHHHHTT----------HHHHHHHTTS-HHHHHHHHHHHHHHHHH-THHHHHHHHHHHTT-HHHHTTS--HHHHHHHTSTTHHHHHHHHHHHHHHHHHHHHTSSS-------HHHHHSTTSHHHHHHHTT-----GGG--

Radius of gyration: 19.25 Å; chains: 1; bounding box: 49×38×53 Å

Sequence (192 aa):
AQRERFASVRTKLGQPADHYKTNHPLAAALMLTDDYREKEGLTTADPTKLIKLLAQRSGVKIVQHSYDLGPLLGAVTRTSKAAGSACLDEVMGEIEAGPGRTLAASRAWAVGDVGGALGAERSYERCIAVTPGALTFDARVKRDLTNDIEAALKTPGHTIAVAPLRTLLAQGGVLDQLRAKGYEVKTPGDED

pLDDT: mean 90.52, std 7.23, range [49.06, 97.25]

Foldseek 3Di:
DLVVLLVVLCVVLVHDPVQQPDPALLSSLLSSLVSLCVSQVVDPPDCVVVVVVVCVVVVHDDDDDDDDCPVQVVQRRVFDSVLSSVLNVLSSVDSVVPCVLVVQLVVCVVVPNLVSVVSHDCSNVSSSVRGPCSVVVLLVVQVVLLVVVVVVVVDPDDDDRDDDSCQCPPDVHNVNVCVVVVDDDDDPVNDD